Protein AF-A0A538HLB2-F1 (afdb_monomer_lite)

Foldseek 3Di:
DDDDDDDDDDDDDDDPDDPPPDPDDDPPPVPPDPPPDDDDAFDDDDDDDDDDDDDDDDDDDDDDDDDPDPVVLQDKLPDDDAAQQVVLLVVLVVVDVQKDFADQDDPVLQVVLCVVLVADDQPSLVVVSRVGQWMARFPQGIFGSSLPVDDDPCCQVQVSWRFGGDNVQNKTWTFRDDNPDNFTWIWIQDVVQGWIFGQGSHPNLVSNLRSQRVDPVGDGSVCVLVPCLVVVCLRCVPQWDFLVCQCVPNDPVSNVVSVVDDRQKTKGAPQTDGGSHTHRQQSQHPQWDKHDPHSHRIIITGHHDDPPDDDPDDDD

Radius of gyration: 25.97 Å; chains: 1; bounding box: 66×113×79 Å

Structure (mmCIF, N/CA/C/O backbone):
data_AF-A0A538HLB2-F1
#
_entry.id   AF-A0A538HLB2-F1
#
loop_
_atom_site.group_PDB
_atom_site.id
_atom_site.type_symbol
_atom_site.label_atom_id
_atom_site.label_alt_id
_atom_site.label_comp_id
_atom_site.label_asym_id
_atom_site.label_entity_id
_atom_site.label_seq_id
_atom_site.pdbx_PDB_ins_code
_atom_site.Cartn_x
_atom_site.Cartn_y
_atom_site.Cartn_z
_atom_site.occupancy
_atom_site.B_iso_or_equiv
_atom_site.auth_seq_id
_atom_site.auth_comp_id
_atom_site.auth_asym_id
_atom_site.auth_atom_id
_atom_site.pdbx_PDB_model_num
ATOM 1 N N . MET A 1 1 ? 40.291 -78.417 2.348 1.00 37.62 1 MET A N 1
ATOM 2 C CA . MET A 1 1 ? 41.294 -77.323 2.344 1.00 37.62 1 MET A CA 1
ATOM 3 C C . MET A 1 1 ? 40.522 -76.007 2.320 1.00 37.62 1 MET A C 1
ATOM 5 O O . MET A 1 1 ? 39.785 -75.804 1.374 1.00 37.62 1 MET A O 1
ATOM 9 N N . ARG A 1 2 ? 40.399 -75.293 3.455 1.00 35.62 2 ARG A N 1
ATOM 10 C CA . ARG A 1 2 ? 41.165 -74.061 3.791 1.00 35.62 2 ARG A CA 1
ATOM 11 C C . ARG A 1 2 ? 41.043 -73.009 2.665 1.00 35.62 2 ARG A C 1
ATOM 13 O O . ARG A 1 2 ? 41.532 -73.277 1.582 1.00 35.62 2 ARG A O 1
ATOM 20 N N . ARG A 1 3 ? 40.458 -71.819 2.839 1.00 37.72 3 ARG A N 1
ATOM 21 C CA . ARG A 1 3 ? 40.522 -70.863 3.963 1.00 37.72 3 ARG A CA 1
ATOM 22 C C . ARG A 1 3 ? 39.360 -69.860 3.918 1.00 37.72 3 ARG A C 1
ATOM 24 O O . ARG A 1 3 ? 38.948 -69.443 2.841 1.00 37.72 3 ARG A O 1
ATOM 31 N N . ASP A 1 4 ? 38.989 -69.406 5.110 1.00 38.28 4 ASP A N 1
ATOM 32 C CA . ASP A 1 4 ? 38.275 -68.168 5.415 1.00 38.28 4 ASP A CA 1
ATOM 33 C C . ASP A 1 4 ? 38.901 -66.919 4.778 1.00 38.28 4 ASP A C 1
ATOM 35 O O . ASP A 1 4 ? 40.127 -66.774 4.776 1.00 38.28 4 ASP A O 1
ATOM 39 N N . ARG A 1 5 ? 38.053 -65.955 4.392 1.00 43.44 5 ARG A N 1
ATOM 40 C CA . ARG A 1 5 ? 38.311 -64.520 4.595 1.00 43.44 5 ARG A CA 1
ATOM 41 C C . ARG A 1 5 ? 37.009 -63.776 4.887 1.00 43.44 5 ARG A C 1
ATOM 43 O O . ARG A 1 5 ? 36.185 -63.557 4.007 1.00 43.44 5 ARG A O 1
ATOM 50 N N . LEU A 1 6 ? 36.895 -63.349 6.142 1.00 38.12 6 LEU A N 1
ATOM 51 C CA . LEU A 1 6 ? 36.116 -62.194 6.563 1.00 38.12 6 LEU A CA 1
ATOM 52 C C . LEU A 1 6 ? 36.688 -60.911 5.933 1.00 38.12 6 LEU A C 1
ATOM 54 O O . LEU A 1 6 ? 37.904 -60.709 5.921 1.00 38.12 6 LEU A O 1
ATOM 58 N N . SER A 1 7 ? 35.816 -59.997 5.511 1.00 38.16 7 SER A N 1
ATOM 59 C CA . SER A 1 7 ? 36.104 -58.558 5.527 1.00 38.16 7 SER A CA 1
ATOM 60 C C . SER A 1 7 ? 34.819 -57.748 5.677 1.00 38.16 7 SER A C 1
ATOM 62 O O . SER A 1 7 ? 34.044 -57.582 4.743 1.00 38.16 7 SER A O 1
ATOM 64 N N . SER A 1 8 ? 34.616 -57.301 6.920 1.00 36.84 8 SER A N 1
ATOM 65 C CA . SER A 1 8 ? 34.304 -55.917 7.302 1.00 36.84 8 SER A CA 1
ATOM 66 C C . SER A 1 8 ? 33.278 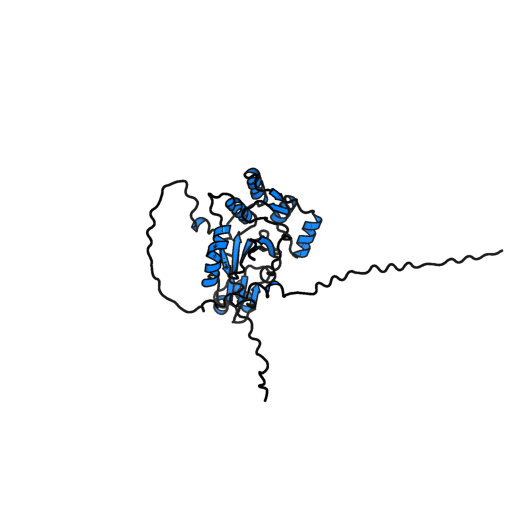-55.153 6.461 1.00 36.84 8 SER A C 1
ATOM 68 O O . SER A 1 8 ? 33.596 -54.506 5.466 1.00 36.84 8 SER A O 1
ATOM 70 N N . ARG A 1 9 ? 32.053 -55.118 7.001 1.00 34.81 9 ARG A N 1
ATOM 71 C CA . ARG A 1 9 ? 31.107 -54.010 6.844 1.00 34.81 9 ARG A CA 1
ATOM 72 C C . ARG A 1 9 ? 31.702 -52.753 7.486 1.00 34.81 9 ARG A C 1
ATOM 74 O O . ARG A 1 9 ? 31.839 -52.706 8.705 1.00 34.81 9 ARG A O 1
ATOM 81 N N . THR A 1 10 ? 31.979 -51.734 6.682 1.00 35.44 10 THR A N 1
ATOM 82 C CA . THR A 1 10 ? 32.187 -50.363 7.163 1.00 35.44 10 THR A CA 1
ATOM 83 C C . THR A 1 10 ? 30.898 -49.593 6.913 1.00 35.44 10 THR A C 1
ATOM 85 O O . THR A 1 10 ? 30.552 -49.296 5.772 1.00 35.44 10 THR A O 1
ATOM 88 N N . ALA A 1 11 ? 30.152 -49.325 7.982 1.00 32.78 11 ALA A N 1
ATOM 89 C CA . ALA A 1 11 ? 29.031 -48.400 7.961 1.00 32.78 11 ALA A CA 1
ATOM 90 C C . ALA A 1 11 ? 29.588 -46.973 7.861 1.00 32.78 11 ALA A C 1
ATOM 92 O O . ALA A 1 11 ? 30.207 -46.478 8.801 1.00 32.78 11 ALA A O 1
ATOM 93 N N . VAL A 1 12 ? 29.384 -46.319 6.719 1.00 34.12 12 VAL A N 1
ATOM 94 C CA . VAL A 1 12 ? 29.585 -44.874 6.596 1.00 34.12 12 VAL A CA 1
ATOM 95 C C . VAL A 1 12 ? 28.303 -44.207 7.081 1.00 34.12 12 VAL A C 1
ATOM 97 O O . VAL A 1 12 ? 27.290 -44.170 6.390 1.00 34.12 12 VAL A O 1
ATOM 100 N N . SER A 1 13 ? 28.359 -43.743 8.326 1.00 32.47 13 SER A N 1
ATOM 101 C CA . SER A 1 13 ? 27.409 -42.809 8.915 1.00 32.47 13 SER A CA 1
ATOM 102 C C . SER A 1 13 ? 27.665 -41.427 8.315 1.00 32.47 13 SER A C 1
ATOM 104 O O . SER A 1 13 ? 28.592 -40.729 8.721 1.00 32.47 13 SER A O 1
ATOM 106 N N . THR A 1 14 ? 26.878 -41.032 7.318 1.00 32.06 14 THR A N 1
ATOM 107 C CA . THR A 1 14 ? 26.766 -39.628 6.908 1.00 32.06 14 THR A CA 1
ATOM 108 C C . THR A 1 14 ? 25.602 -39.000 7.656 1.00 32.06 14 THR A C 1
ATOM 110 O O . THR A 1 14 ? 24.455 -39.036 7.217 1.00 32.06 14 THR A O 1
ATOM 113 N N . ALA A 1 15 ? 25.928 -38.432 8.815 1.00 30.42 15 ALA A N 1
ATOM 114 C CA . ALA A 1 15 ? 25.130 -37.409 9.463 1.00 30.42 15 ALA A CA 1
ATOM 115 C C . ALA A 1 15 ? 25.092 -36.175 8.546 1.00 30.42 15 ALA A C 1
ATOM 117 O O . ALA A 1 15 ? 26.077 -35.449 8.428 1.00 30.42 15 ALA A O 1
ATOM 118 N N . ALA A 1 16 ? 23.968 -35.962 7.863 1.00 29.08 16 ALA A N 1
ATOM 119 C CA . ALA A 1 16 ? 23.683 -34.702 7.194 1.00 29.08 16 ALA A CA 1
ATOM 120 C C . ALA A 1 16 ? 22.991 -33.785 8.206 1.00 29.08 16 ALA A C 1
ATOM 122 O O . ALA A 1 16 ? 21.816 -33.944 8.532 1.00 29.08 16 ALA A O 1
ATOM 123 N N . SER A 1 17 ? 23.787 -32.873 8.750 1.00 28.70 17 SER A N 1
ATOM 124 C CA . SER A 1 17 ? 23.388 -31.802 9.648 1.00 28.70 17 SER A CA 1
ATOM 125 C C . SER A 1 17 ? 22.308 -30.927 9.013 1.00 28.70 17 SER A C 1
ATOM 127 O O . SER A 1 17 ? 22.550 -30.256 8.012 1.00 28.70 17 SER A O 1
ATOM 129 N N . SER A 1 18 ? 21.129 -30.893 9.629 1.00 26.89 18 SER A N 1
ATOM 130 C CA . SER A 1 18 ? 20.115 -29.867 9.397 1.00 26.89 18 SER A CA 1
ATOM 131 C C . SER A 1 18 ? 20.672 -28.491 9.787 1.00 26.89 18 SER A C 1
ATOM 133 O O . SER A 1 18 ? 21.070 -28.320 10.943 1.00 26.89 18 SER A O 1
ATOM 135 N N . PRO A 1 19 ? 20.679 -27.477 8.906 1.00 28.05 19 PRO A N 1
ATOM 136 C CA . PRO A 1 19 ? 20.893 -26.112 9.342 1.00 28.05 19 PRO A CA 1
ATOM 137 C C . PRO A 1 19 ? 19.557 -25.553 9.829 1.00 28.05 19 PRO A C 1
ATOM 139 O O . PRO A 1 19 ? 18.737 -25.048 9.065 1.00 28.05 19 PRO A O 1
ATOM 142 N N . THR A 1 20 ? 19.340 -25.658 11.137 1.00 26.20 20 THR A N 1
ATOM 143 C CA . THR A 1 20 ? 18.306 -24.920 11.858 1.00 26.20 20 THR A CA 1
ATOM 144 C C . THR A 1 20 ? 18.665 -23.432 11.823 1.00 26.20 20 THR A C 1
ATOM 146 O O . THR A 1 20 ? 19.365 -22.935 12.704 1.00 26.20 20 THR A O 1
ATOM 149 N N . TRP A 1 21 ? 18.208 -22.696 10.808 1.00 23.03 21 TRP A N 1
ATOM 150 C CA . TRP A 1 21 ? 18.241 -21.233 10.843 1.00 23.03 21 TRP A CA 1
ATOM 151 C C . TRP A 1 21 ? 17.122 -20.736 11.755 1.00 23.03 21 TRP A C 1
ATOM 153 O O . TRP A 1 21 ? 15.989 -20.486 11.352 1.00 23.03 21 TRP A O 1
ATOM 163 N N . ILE A 1 22 ? 17.459 -20.630 13.037 1.00 26.83 22 ILE A N 1
ATOM 164 C CA . ILE A 1 22 ? 16.679 -19.897 14.025 1.00 26.83 22 ILE A CA 1
ATOM 165 C C . ILE A 1 22 ? 16.832 -18.409 13.691 1.00 26.83 22 ILE A C 1
ATOM 167 O O . ILE A 1 22 ? 17.834 -17.790 14.045 1.00 26.83 22 ILE A O 1
ATOM 171 N N . ALA A 1 23 ? 15.829 -17.821 13.041 1.00 26.59 23 ALA A N 1
ATOM 172 C CA . ALA A 1 23 ? 15.671 -16.372 12.983 1.00 26.59 23 ALA A CA 1
ATOM 173 C C . ALA A 1 23 ? 15.302 -15.863 14.387 1.00 26.59 23 ALA A C 1
ATOM 175 O O . ALA A 1 23 ? 14.137 -15.749 14.767 1.00 26.59 23 ALA A O 1
ATOM 176 N N . ARG A 1 24 ? 16.326 -15.617 15.209 1.00 24.73 24 ARG A N 1
ATOM 177 C CA . ARG A 1 24 ? 16.222 -14.864 16.460 1.00 24.73 24 ARG A CA 1
ATOM 178 C C . ARG A 1 24 ? 16.812 -13.475 16.237 1.00 24.73 24 ARG A C 1
ATOM 180 O O . ARG A 1 24 ? 17.950 -13.360 15.804 1.00 24.73 24 ARG A O 1
ATOM 187 N N . THR A 1 25 ? 16.061 -12.469 16.699 1.00 28.69 25 THR A N 1
ATOM 188 C CA . THR A 1 25 ? 16.410 -11.040 16.874 1.00 28.69 25 THR A CA 1
ATOM 189 C C . THR A 1 25 ? 16.386 -10.200 15.582 1.00 28.69 25 THR A C 1
ATOM 191 O O . THR A 1 25 ? 16.933 -10.611 14.579 1.00 28.69 25 THR A O 1
ATOM 194 N N . SER A 1 26 ? 15.761 -9.016 15.506 1.00 29.92 26 SER A N 1
ATOM 195 C CA . SER A 1 26 ? 15.488 -8.031 16.562 1.00 29.92 26 SER A CA 1
ATOM 196 C C . SER A 1 26 ? 14.396 -7.009 16.175 1.00 29.92 26 SER A C 1
ATOM 198 O O . SER A 1 26 ? 14.577 -6.196 15.282 1.00 29.92 26 SER A O 1
ATOM 200 N N . ALA A 1 27 ? 13.311 -6.949 16.954 1.00 33.09 27 ALA A N 1
ATOM 201 C CA . ALA A 1 27 ? 12.244 -5.935 16.891 1.00 33.09 27 ALA A CA 1
ATOM 202 C C . ALA A 1 27 ? 12.673 -4.525 17.394 1.00 33.09 27 ALA A C 1
ATOM 204 O O . ALA A 1 27 ? 11.940 -3.860 18.134 1.00 33.09 27 ALA A O 1
ATOM 205 N N . ARG A 1 28 ? 13.910 -4.089 17.107 1.00 30.92 28 ARG A N 1
ATOM 206 C CA . ARG A 1 28 ? 14.520 -2.877 17.703 1.00 30.92 28 ARG A CA 1
ATOM 207 C C . ARG A 1 28 ? 15.083 -1.858 16.708 1.00 30.92 28 ARG A C 1
ATOM 209 O O . ARG A 1 28 ? 15.443 -0.767 17.158 1.00 30.92 28 ARG A O 1
ATOM 216 N N . ALA A 1 29 ? 15.146 -2.149 15.410 1.00 33.12 29 ALA A N 1
ATOM 217 C CA . ALA A 1 29 ? 15.822 -1.270 14.457 1.00 33.12 29 ALA A CA 1
ATOM 218 C C . ALA A 1 29 ? 15.045 0.038 14.199 1.00 33.12 29 ALA A C 1
ATOM 220 O O . ALA A 1 29 ? 15.622 1.119 14.341 1.00 33.12 29 ALA A O 1
ATOM 221 N N . TRP A 1 30 ? 13.724 -0.019 13.995 1.00 40.84 30 TRP A N 1
ATOM 222 C CA . TRP A 1 30 ? 12.910 1.181 13.731 1.00 40.84 30 TRP A CA 1
ATOM 223 C C . TRP A 1 30 ? 12.718 2.116 14.945 1.00 40.84 30 TRP A C 1
ATOM 225 O O . TRP A 1 30 ? 12.492 3.319 14.809 1.00 40.84 30 TRP A O 1
ATOM 235 N N . ARG A 1 31 ? 12.859 1.600 16.176 1.00 39.09 31 ARG A N 1
ATOM 236 C CA . ARG A 1 31 ? 12.524 2.345 17.409 1.00 39.09 31 ARG A CA 1
ATOM 237 C C . ARG A 1 31 ? 13.576 3.363 17.873 1.00 39.09 31 ARG A C 1
ATOM 239 O O . ARG A 1 31 ? 13.293 4.098 18.816 1.00 39.09 31 ARG A O 1
ATOM 246 N N . SER A 1 32 ? 14.783 3.414 17.296 1.00 34.69 32 SER A N 1
ATOM 247 C CA . SER A 1 32 ? 15.925 4.038 17.998 1.00 34.69 32 SER A CA 1
ATOM 248 C C . SER A 1 32 ? 16.585 5.269 17.361 1.00 34.69 32 SER A C 1
ATOM 250 O O . SER A 1 32 ? 17.238 6.006 18.102 1.00 34.69 32 SER A O 1
ATOM 252 N N . ARG A 1 33 ? 16.412 5.568 16.061 1.00 35.94 33 ARG A N 1
ATOM 253 C CA . ARG A 1 33 ? 17.161 6.680 15.421 1.00 35.94 33 ARG A CA 1
ATOM 254 C C . ARG A 1 33 ? 16.342 7.918 15.031 1.00 35.94 33 ARG A C 1
ATOM 256 O O . ARG A 1 33 ? 16.873 9.015 15.161 1.00 35.94 33 ARG A O 1
ATOM 263 N N . ALA A 1 34 ? 15.066 7.789 14.661 1.00 41.50 34 ALA A N 1
ATOM 264 C CA . ALA A 1 34 ? 14.280 8.922 14.141 1.00 41.50 34 ALA A CA 1
ATOM 265 C C . ALA A 1 34 ? 13.512 9.736 15.210 1.00 41.50 34 ALA A C 1
ATOM 267 O O . ALA A 1 34 ? 13.293 10.931 15.056 1.00 41.50 34 ALA A O 1
ATOM 268 N N . TRP A 1 35 ? 13.162 9.138 16.354 1.00 41.53 35 TRP A N 1
ATOM 269 C CA . TRP A 1 35 ? 12.208 9.724 17.317 1.00 41.53 35 TRP A CA 1
ATOM 270 C C . TRP A 1 35 ? 12.766 10.798 18.267 1.00 41.53 35 TRP A C 1
ATOM 272 O O . TRP A 1 35 ? 12.094 11.206 19.217 1.00 41.53 35 TRP A O 1
ATOM 282 N N . ARG A 1 36 ? 14.005 11.263 18.064 1.00 34.94 36 ARG A N 1
ATOM 283 C CA . ARG A 1 36 ? 14.663 12.193 18.999 1.00 34.94 36 ARG A CA 1
ATOM 284 C C . ARG A 1 36 ? 14.426 13.680 18.687 1.00 34.94 36 ARG A C 1
ATOM 286 O O . ARG A 1 36 ? 15.015 14.520 19.365 1.00 34.94 36 ARG A O 1
ATOM 293 N N . ARG A 1 37 ? 13.543 14.034 17.743 1.00 36.31 37 ARG A N 1
ATOM 294 C CA . ARG A 1 37 ? 13.107 15.425 17.527 1.00 36.31 37 ARG A CA 1
ATOM 295 C C . ARG A 1 37 ? 11.578 15.560 17.522 1.00 36.31 37 ARG A C 1
ATOM 297 O O . ARG A 1 37 ? 10.878 14.818 16.860 1.00 36.31 37 ARG A O 1
ATOM 304 N N . GLU A 1 38 ? 11.137 16.524 18.332 1.00 36.91 38 GLU A N 1
ATOM 305 C CA . GLU A 1 38 ? 9.806 17.139 18.456 1.00 36.91 38 GLU A CA 1
ATOM 306 C C . GLU A 1 38 ? 8.628 16.329 19.024 1.00 36.91 38 GLU A C 1
ATOM 308 O O . GLU A 1 38 ? 7.778 15.749 18.357 1.00 36.91 38 GLU A O 1
ATOM 313 N N . ARG A 1 39 ? 8.505 16.451 20.351 1.00 32.66 39 ARG A N 1
ATOM 314 C CA . ARG A 1 39 ? 7.293 16.190 21.128 1.00 32.66 39 ARG A CA 1
ATOM 315 C C . ARG A 1 39 ? 6.236 17.259 20.830 1.00 32.66 39 ARG A C 1
ATOM 317 O O . ARG A 1 39 ? 6.149 18.253 21.550 1.00 32.66 39 ARG A O 1
ATOM 324 N N . ARG A 1 40 ? 5.385 17.050 19.830 1.00 39.19 40 ARG A N 1
ATOM 325 C CA . ARG A 1 40 ? 4.056 17.677 19.816 1.00 39.19 40 ARG A CA 1
ATOM 326 C C . ARG A 1 40 ? 2.993 16.581 19.757 1.00 39.19 40 ARG A C 1
ATOM 328 O O . ARG A 1 40 ? 2.886 15.911 18.735 1.00 39.19 40 ARG A O 1
ATOM 335 N N . PRO A 1 41 ? 2.236 16.342 20.845 1.00 41.25 41 PRO A N 1
ATOM 336 C CA . PRO A 1 41 ? 1.111 15.420 20.783 1.00 41.25 41 PRO A CA 1
ATOM 337 C C . PRO A 1 41 ? 0.079 15.952 19.775 1.00 41.25 41 PRO A C 1
ATOM 339 O O . PRO A 1 41 ? -0.093 17.172 19.673 1.00 41.25 41 PRO A O 1
ATOM 342 N N . PRO A 1 42 ? -0.612 15.079 19.027 1.00 45.28 42 PRO A N 1
ATOM 343 C CA . PRO A 1 42 ? -1.654 15.526 18.118 1.00 45.28 42 PRO A CA 1
ATOM 344 C C . PRO A 1 42 ? -2.803 16.204 18.887 1.00 45.28 42 PRO A C 1
ATOM 346 O O . PRO A 1 42 ? -3.054 15.864 20.051 1.00 45.28 42 PRO A O 1
ATOM 349 N N . PRO A 1 43 ? -3.528 17.148 18.257 1.00 43.88 43 PRO A N 1
ATOM 350 C CA . PRO A 1 43 ? -4.672 17.802 18.882 1.00 43.88 43 PRO A CA 1
ATOM 351 C C . PRO A 1 43 ? -5.742 16.771 19.271 1.00 43.88 43 PRO A C 1
ATOM 353 O O . PRO A 1 43 ? -6.023 15.826 18.527 1.00 43.88 43 PRO A O 1
ATOM 356 N N . ARG A 1 44 ? -6.328 16.937 20.464 1.00 38.84 44 ARG A N 1
ATOM 357 C CA . ARG A 1 44 ? -7.431 16.093 20.949 1.00 38.84 44 ARG A CA 1
ATOM 358 C C . ARG A 1 44 ? -8.672 16.307 20.069 1.00 38.84 44 ARG A C 1
ATOM 360 O O . ARG A 1 44 ? -8.955 17.456 19.735 1.00 38.84 44 ARG A O 1
ATOM 367 N N . PRO A 1 45 ? -9.430 15.253 19.722 1.00 36.22 45 PRO A N 1
ATOM 368 C CA . PRO A 1 45 ? -10.708 15.424 19.049 1.00 36.22 45 PRO A CA 1
ATOM 369 C C . PRO A 1 45 ? -11.714 15.987 20.061 1.00 36.22 45 PRO A C 1
ATOM 371 O O . PRO A 1 45 ? -12.006 15.358 21.076 1.00 36.22 45 PRO A O 1
ATOM 374 N N . GLY A 1 46 ? -12.195 17.206 19.826 1.00 31.20 46 GLY A N 1
ATOM 375 C CA . GLY A 1 46 ? -13.157 17.865 20.701 1.00 31.20 46 GLY A CA 1
ATOM 376 C C . GLY A 1 46 ? -13.807 19.077 20.043 1.00 31.20 46 GLY A C 1
ATOM 377 O O . GLY A 1 46 ? -13.176 20.119 19.954 1.00 31.20 46 GLY A O 1
ATOM 378 N N . ARG A 1 47 ? -15.070 18.877 19.635 1.00 30.17 47 ARG A N 1
ATOM 379 C CA . ARG A 1 47 ? -16.202 19.815 19.457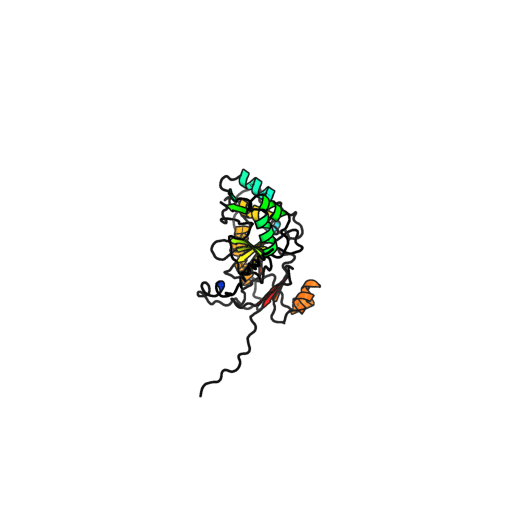 1.00 30.17 47 ARG A CA 1
ATOM 380 C C . ARG A 1 47 ? -15.980 21.123 18.668 1.00 30.17 47 ARG A C 1
ATOM 382 O O . ARG A 1 47 ? -15.211 21.984 19.064 1.00 30.17 47 ARG A O 1
ATOM 389 N N . SER A 1 48 ? -16.773 21.248 17.596 1.00 41.00 48 SER A N 1
ATOM 390 C CA . SER A 1 48 ? -17.125 22.426 16.782 1.00 41.00 48 SER A CA 1
ATOM 391 C C . SER A 1 48 ? -16.456 23.763 17.113 1.00 41.00 48 SER A C 1
ATOM 393 O O . SER A 1 48 ? -16.697 24.344 18.168 1.00 41.00 48 SER A O 1
ATOM 395 N N . ALA A 1 49 ? -15.776 24.336 16.118 1.00 28.48 49 ALA A N 1
ATOM 396 C CA . ALA A 1 49 ? -15.519 25.769 16.040 1.00 28.48 49 ALA A CA 1
ATOM 397 C C . ALA A 1 49 ? -15.698 26.259 14.595 1.00 28.48 49 ALA A C 1
ATOM 399 O O . ALA A 1 49 ? -15.410 25.546 13.636 1.00 28.48 49 ALA A O 1
ATOM 400 N N . ALA A 1 50 ? -16.259 27.459 14.492 1.00 26.81 50 ALA A N 1
ATOM 401 C CA . ALA A 1 50 ? -16.917 28.042 13.337 1.00 26.81 50 ALA A CA 1
ATOM 402 C C . ALA A 1 50 ? -16.011 28.313 12.123 1.00 26.81 50 ALA A C 1
ATOM 404 O O . ALA A 1 50 ? -14.818 28.586 12.241 1.00 26.81 50 ALA A O 1
ATOM 405 N N . PHE A 1 51 ? -16.652 28.293 10.952 1.00 26.47 51 PHE A N 1
ATOM 406 C CA . PHE A 1 51 ? -16.124 28.741 9.668 1.00 26.47 51 PHE A CA 1
ATOM 407 C C . PHE A 1 51 ? -15.647 30.200 9.729 1.00 26.47 51 PHE A C 1
ATOM 409 O O . PHE A 1 51 ? -16.413 31.094 10.082 1.00 26.47 51 PHE A O 1
ATOM 416 N N . VAL A 1 52 ? -14.417 30.446 9.274 1.00 24.45 52 VAL A N 1
ATOM 417 C CA . VAL A 1 52 ? -13.975 31.763 8.799 1.00 24.45 52 VAL A CA 1
ATOM 418 C C . VAL A 1 52 ? -13.688 31.619 7.310 1.00 24.45 52 VAL A C 1
ATOM 420 O O . VAL A 1 52 ? -12.748 30.936 6.907 1.00 24.45 52 VAL A O 1
ATOM 423 N N . ALA A 1 53 ? -14.545 32.222 6.489 1.00 25.77 53 ALA A N 1
ATOM 424 C CA . ALA A 1 53 ? -14.367 32.298 5.049 1.00 25.77 53 ALA A CA 1
ATOM 425 C C . ALA A 1 53 ? -13.325 33.375 4.721 1.00 25.77 53 ALA A C 1
ATOM 427 O O . ALA A 1 53 ? -13.522 34.548 5.030 1.00 25.77 53 ALA A O 1
ATOM 428 N N . ILE A 1 54 ? -12.234 32.985 4.063 1.00 24.75 54 ILE A N 1
ATOM 429 C CA . ILE A 1 54 ? -11.308 33.920 3.418 1.00 24.75 54 ILE A CA 1
ATOM 430 C C . ILE A 1 54 ? -11.453 33.715 1.912 1.00 24.75 54 ILE A C 1
ATOM 432 O O . ILE A 1 54 ? -11.079 32.679 1.369 1.00 24.75 54 ILE A O 1
ATOM 436 N N . SER A 1 55 ? -12.047 34.708 1.248 1.00 27.08 55 SER A N 1
ATOM 437 C CA . SER A 1 55 ? -12.103 34.790 -0.211 1.00 27.08 55 SER A CA 1
ATOM 438 C C . SER A 1 55 ? -10.738 35.200 -0.751 1.00 27.08 55 SER A C 1
ATOM 440 O O . SER A 1 55 ? -10.246 36.276 -0.421 1.00 27.08 55 SER A O 1
ATOM 442 N N . ILE A 1 56 ? -10.163 34.387 -1.635 1.00 27.45 56 ILE A N 1
ATOM 443 C CA . ILE A 1 56 ? -9.051 34.801 -2.494 1.00 27.45 56 ILE A CA 1
ATOM 444 C C . ILE A 1 56 ? -9.527 34.672 -3.939 1.00 27.45 56 ILE A C 1
ATOM 446 O O . ILE A 1 56 ? -9.764 33.574 -4.439 1.00 27.45 56 ILE A O 1
ATOM 450 N N . ARG A 1 57 ? -9.702 35.821 -4.603 1.00 30.20 57 ARG A N 1
ATOM 451 C CA . ARG A 1 57 ? -9.876 35.906 -6.057 1.00 30.20 57 ARG A CA 1
ATOM 452 C C . ARG A 1 57 ? -8.559 35.515 -6.723 1.00 30.20 57 ARG A C 1
ATOM 454 O O . ARG A 1 57 ? -7.549 36.171 -6.485 1.00 30.20 57 ARG A O 1
ATOM 461 N N . ALA A 1 58 ? -8.596 34.520 -7.602 1.00 28.61 58 ALA A N 1
ATOM 462 C CA . ALA A 1 58 ? -7.529 34.254 -8.556 1.00 28.61 58 ALA A CA 1
ATOM 463 C C . ALA A 1 58 ? -8.065 34.463 -9.978 1.00 28.61 58 ALA A C 1
ATOM 465 O O . ALA A 1 58 ? -9.041 33.836 -10.390 1.00 28.61 58 ALA A O 1
ATOM 466 N N . SER A 1 59 ? -7.438 35.392 -10.696 1.00 27.70 59 SER A N 1
ATOM 467 C CA . SER A 1 59 ? -7.656 35.657 -12.117 1.00 27.70 59 SER A CA 1
ATOM 468 C C . SER A 1 59 ? -7.136 34.496 -12.970 1.00 27.70 59 SER A C 1
ATOM 470 O O . SER A 1 59 ? -6.063 33.957 -12.708 1.00 27.70 59 SER A O 1
ATOM 472 N N . ALA A 1 60 ? -7.896 34.130 -14.000 1.00 29.84 60 ALA A N 1
ATOM 473 C CA . ALA A 1 60 ? -7.593 33.038 -14.922 1.00 29.84 60 ALA A CA 1
ATOM 474 C C . ALA A 1 60 ? -6.581 33.430 -16.017 1.00 29.84 60 ALA A C 1
ATOM 476 O O . ALA A 1 60 ? -6.622 34.566 -16.496 1.00 29.84 60 ALA A O 1
ATOM 477 N N . PRO A 1 61 ? -5.792 32.467 -16.532 1.00 30.52 61 PRO A N 1
ATOM 478 C CA . PRO A 1 61 ? -5.325 32.479 -17.907 1.00 30.52 61 PRO A CA 1
ATOM 479 C C . PRO A 1 61 ? -5.963 31.356 -18.750 1.00 30.52 61 PRO A C 1
ATOM 481 O O . PRO A 1 61 ? -6.715 30.510 -18.272 1.00 30.52 61 PRO A O 1
ATOM 484 N N . ALA A 1 62 ? -5.708 31.454 -20.052 1.00 34.09 62 ALA A N 1
ATOM 485 C CA . ALA A 1 62 ? -6.560 31.045 -21.158 1.00 34.09 62 ALA A CA 1
ATOM 486 C C . ALA A 1 62 ? -6.579 29.544 -21.519 1.00 34.09 62 ALA A C 1
ATOM 488 O O . ALA A 1 62 ? -5.729 28.751 -21.128 1.00 34.09 62 ALA A O 1
ATOM 489 N N . ARG A 1 63 ? -7.597 29.208 -22.324 1.00 41.41 63 ARG A N 1
ATOM 490 C CA . ARG A 1 63 ? -8.020 27.881 -22.792 1.00 41.41 63 ARG A CA 1
ATOM 491 C C . ARG A 1 63 ? -6.940 27.141 -23.597 1.00 41.41 63 ARG A C 1
ATOM 493 O O . ARG A 1 63 ? -6.596 27.552 -24.699 1.00 41.41 63 ARG A O 1
ATOM 500 N N . GLY A 1 64 ? -6.546 25.977 -23.093 1.00 32.84 64 GLY A N 1
ATOM 501 C CA . GLY A 1 64 ? -5.960 24.856 -23.829 1.00 32.84 64 GLY A CA 1
ATOM 502 C C . GLY A 1 64 ? -6.492 23.570 -23.190 1.00 32.84 64 GLY A C 1
ATOM 503 O O . GLY A 1 64 ? -6.606 23.537 -21.970 1.00 32.84 64 GLY A O 1
ATOM 504 N N . ALA A 1 65 ? -6.926 22.605 -24.012 1.00 37.69 65 ALA A N 1
ATOM 505 C CA . ALA A 1 65 ? -7.613 21.346 -23.672 1.00 37.69 65 ALA A CA 1
ATOM 506 C C . ALA A 1 65 ? -7.727 21.024 -22.165 1.00 37.69 65 ALA A C 1
ATOM 508 O O . ALA A 1 65 ? -6.737 20.689 -21.514 1.00 37.69 65 ALA A O 1
ATOM 509 N N . ALA A 1 66 ? -8.946 21.121 -21.622 1.00 34.16 66 ALA A N 1
ATOM 510 C CA . ALA A 1 66 ? -9.213 20.870 -20.212 1.00 34.16 66 ALA A CA 1
ATOM 511 C C . ALA A 1 66 ? -8.766 19.451 -19.834 1.00 34.16 66 ALA A C 1
ATOM 513 O O . ALA A 1 66 ? -9.371 18.459 -20.237 1.00 34.16 66 ALA A O 1
ATOM 514 N N . SER A 1 67 ? -7.684 19.366 -19.059 1.00 42.00 67 SER A N 1
ATOM 515 C CA . SER A 1 67 ? -7.390 18.167 -18.282 1.00 42.00 67 SER A CA 1
ATOM 516 C C . SER A 1 67 ? -8.605 17.867 -17.398 1.00 42.00 67 SER A C 1
ATOM 518 O O . SER A 1 67 ? -9.190 18.822 -16.877 1.00 42.00 67 SER A O 1
ATOM 520 N N . PRO A 1 68 ? -8.993 16.590 -17.217 1.00 41.19 68 PRO A N 1
ATOM 521 C CA . PRO A 1 68 ? -10.134 16.245 -16.376 1.00 41.19 68 PRO A CA 1
ATOM 522 C C . PRO A 1 68 ? -9.970 16.890 -15.003 1.00 41.19 68 PRO A C 1
ATOM 524 O O . PRO A 1 68 ? -8.856 16.917 -14.453 1.00 41.19 68 PRO A O 1
ATOM 527 N N . SER A 1 69 ? -11.071 17.443 -14.500 1.00 43.34 69 SER A N 1
ATOM 528 C CA . SER A 1 69 ? -11.104 18.166 -13.234 1.00 43.34 69 SER A CA 1
ATOM 529 C C . SER A 1 69 ? -10.630 17.260 -12.093 1.00 43.34 69 SER A C 1
ATOM 531 O O . SER A 1 69 ? -10.739 16.033 -12.155 1.00 43.34 69 SER A O 1
ATOM 533 N N . LEU A 1 70 ? -10.074 17.854 -11.036 1.00 44.53 70 LEU A N 1
ATOM 534 C CA . LEU A 1 70 ? -9.578 17.106 -9.874 1.00 44.53 70 LEU A CA 1
ATOM 535 C C . LEU A 1 70 ? -10.661 16.208 -9.249 1.00 44.53 70 LEU A C 1
ATOM 537 O O . LEU A 1 70 ? -10.330 15.139 -8.746 1.00 44.53 70 LEU A O 1
ATOM 541 N N . ASP A 1 71 ? -11.936 16.593 -9.353 1.00 40.78 71 ASP A N 1
ATOM 542 C CA . ASP A 1 7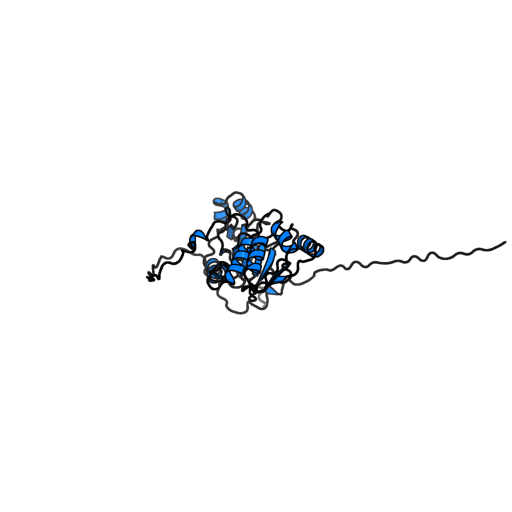1 ? -13.078 15.805 -8.877 1.00 40.78 71 ASP A CA 1
ATOM 543 C C . ASP A 1 71 ? -13.385 14.585 -9.764 1.00 40.78 71 ASP A C 1
ATOM 545 O O . ASP A 1 71 ? -13.741 13.532 -9.245 1.00 40.78 71 ASP A O 1
ATOM 549 N N . GLU A 1 72 ? -13.145 14.645 -11.076 1.00 42.88 72 GLU A N 1
ATOM 550 C CA . GLU A 1 72 ? -13.273 13.476 -11.967 1.00 42.88 72 GLU A CA 1
ATOM 551 C C . GLU A 1 72 ? -12.151 12.447 -11.747 1.00 42.88 72 GLU A C 1
ATOM 553 O O . GLU A 1 72 ? -12.315 11.260 -12.036 1.00 42.88 72 GLU A O 1
ATOM 558 N N . ARG A 1 73 ? -11.009 12.871 -11.185 1.00 52.62 73 ARG A N 1
ATOM 559 C CA . ARG A 1 73 ? -9.916 11.968 -10.780 1.00 52.62 73 ARG A CA 1
ATOM 560 C C . ARG A 1 73 ? -10.172 11.267 -9.440 1.00 52.62 73 ARG A C 1
ATOM 562 O O . ARG A 1 73 ? -9.468 10.306 -9.139 1.00 52.62 73 ARG A O 1
ATOM 569 N N . ARG A 1 74 ? -11.175 11.696 -8.660 1.00 50.31 74 ARG A N 1
ATOM 570 C CA . ARG A 1 74 ? -11.564 11.103 -7.361 1.00 50.31 74 ARG A CA 1
ATOM 571 C C . ARG A 1 74 ? -12.369 9.804 -7.472 1.00 50.31 74 ARG A C 1
ATOM 573 O O . ARG A 1 74 ? -12.937 9.366 -6.478 1.00 50.31 74 ARG A O 1
ATOM 580 N N . ALA A 1 75 ? -12.438 9.196 -8.659 1.00 47.62 75 ALA A N 1
ATOM 581 C CA . ALA A 1 75 ? -13.260 8.020 -8.925 1.00 47.62 75 ALA A CA 1
ATOM 582 C C . ALA A 1 75 ? -13.143 6.962 -7.814 1.00 47.62 75 ALA A C 1
ATOM 584 O O . ALA A 1 75 ? -12.049 6.514 -7.464 1.00 47.62 75 ALA A O 1
ATOM 585 N N . THR A 1 76 ? -14.296 6.573 -7.272 1.00 51.41 76 THR A N 1
ATOM 586 C CA . THR A 1 76 ? -14.422 5.539 -6.249 1.00 51.41 76 THR A CA 1
ATOM 587 C C . THR A 1 76 ? -13.818 4.224 -6.749 1.00 51.41 76 THR A C 1
ATOM 589 O O . THR A 1 76 ? -14.101 3.784 -7.866 1.00 51.41 76 THR A O 1
ATOM 592 N N . TYR A 1 77 ? -13.015 3.595 -5.885 1.00 53.09 77 TYR A N 1
ATOM 593 C CA . TYR A 1 77 ? -12.295 2.325 -6.064 1.00 53.09 77 TYR A CA 1
ATOM 594 C C . TYR A 1 77 ? -13.086 1.210 -6.783 1.00 53.09 77 TYR A C 1
ATOM 596 O O . TYR A 1 77 ? -12.500 0.403 -7.495 1.00 53.09 77 TYR A O 1
ATOM 604 N N . CYS A 1 78 ? -14.414 1.171 -6.656 1.00 47.38 78 CYS A N 1
ATOM 605 C CA . CYS A 1 78 ? -15.217 0.019 -7.069 1.00 47.38 78 CYS A CA 1
ATOM 606 C C . CYS A 1 78 ? -15.575 -0.077 -8.568 1.00 47.38 78 CYS A C 1
ATOM 608 O O . CYS A 1 78 ? -16.083 -1.121 -8.964 1.00 47.38 78 CYS A O 1
ATOM 610 N N . CYS A 1 79 ? -15.346 0.951 -9.402 1.00 49.28 79 CYS A N 1
ATOM 611 C CA . CYS A 1 79 ? -15.907 0.977 -10.771 1.00 49.28 79 CYS A CA 1
ATOM 612 C C . CYS A 1 79 ? -14.895 1.174 -11.915 1.00 49.28 79 CYS A C 1
ATOM 614 O O . CYS A 1 79 ? -15.310 1.389 -13.056 1.00 49.28 79 CYS A O 1
ATOM 616 N N . ARG A 1 80 ? -13.580 1.129 -11.663 1.00 62.75 80 ARG A N 1
ATOM 617 C CA . ARG A 1 80 ? -12.578 1.327 -12.725 1.00 62.75 80 ARG A CA 1
ATOM 618 C C . ARG A 1 80 ? -12.103 -0.012 -13.287 1.00 62.75 80 ARG A C 1
ATOM 620 O O . ARG A 1 80 ? -11.801 -0.927 -12.531 1.00 62.75 80 ARG A O 1
ATOM 627 N N . ALA A 1 81 ? -12.014 -0.111 -14.614 1.00 73.50 81 ALA A N 1
ATOM 628 C CA . ALA A 1 81 ? -11.362 -1.244 -15.261 1.00 73.50 81 ALA A CA 1
ATOM 629 C C . ALA A 1 81 ? -9.908 -1.344 -14.775 1.00 73.50 81 ALA A C 1
ATOM 631 O O . ALA A 1 81 ? -9.185 -0.342 -14.802 1.00 73.50 81 ALA A O 1
ATOM 632 N N . VAL A 1 82 ? -9.514 -2.542 -14.336 1.00 82.31 82 VAL A N 1
ATOM 633 C CA . VAL A 1 82 ? -8.146 -2.852 -13.903 1.00 82.31 82 VAL A CA 1
ATOM 634 C C . VAL A 1 82 ? -7.190 -2.502 -15.033 1.00 82.31 82 VAL A C 1
ATOM 636 O O . VAL A 1 82 ? -7.385 -2.926 -16.174 1.00 82.31 82 VAL A O 1
ATOM 639 N N . MET A 1 83 ? -6.171 -1.705 -14.726 1.00 89.44 83 MET A N 1
ATOM 640 C CA . MET A 1 83 ? -5.177 -1.325 -15.718 1.00 89.44 83 MET A CA 1
ATOM 641 C C . MET A 1 83 ? -4.140 -2.436 -15.871 1.00 89.44 83 MET A C 1
ATOM 643 O O . MET A 1 83 ? -3.607 -2.930 -14.880 1.00 89.44 83 MET A O 1
ATOM 647 N N . ASP A 1 84 ? -3.833 -2.813 -17.111 1.00 93.38 84 ASP A N 1
ATOM 648 C CA . ASP A 1 84 ? -2.772 -3.779 -17.388 1.00 93.38 84 ASP A CA 1
ATOM 649 C C . ASP A 1 84 ? -1.393 -3.133 -17.149 1.00 93.38 84 ASP A C 1
ATOM 651 O O . ASP A 1 84 ? -1.016 -2.219 -17.894 1.00 93.38 84 ASP A O 1
ATOM 655 N N . PRO A 1 85 ? -0.628 -3.571 -16.129 1.00 94.81 85 PRO A N 1
ATOM 656 C CA . PRO A 1 85 ? 0.686 -3.009 -15.855 1.00 94.81 85 PRO A CA 1
ATOM 657 C C . PRO A 1 85 ? 1.680 -3.249 -16.998 1.00 94.81 85 PRO A C 1
ATOM 659 O O . PRO A 1 85 ? 2.542 -2.400 -17.212 1.00 94.81 85 PRO A O 1
ATOM 662 N N . ILE A 1 86 ? 1.559 -4.339 -17.765 1.00 95.31 86 ILE A N 1
ATOM 663 C CA . ILE A 1 86 ? 2.490 -4.644 -18.862 1.00 95.31 86 ILE A CA 1
ATOM 664 C C . ILE A 1 86 ? 2.327 -3.623 -19.986 1.00 95.31 86 ILE A C 1
ATOM 666 O O . ILE A 1 86 ? 3.296 -2.971 -20.374 1.00 95.31 86 ILE A O 1
ATOM 670 N N . ALA A 1 87 ? 1.090 -3.399 -20.437 1.00 94.88 87 ALA A N 1
ATOM 671 C CA . ALA A 1 87 ? 0.798 -2.402 -21.463 1.00 94.88 87 ALA A CA 1
ATOM 672 C C . ALA A 1 87 ? 1.277 -0.988 -21.075 1.00 94.88 87 ALA A C 1
ATOM 674 O O . ALA A 1 87 ? 1.689 -0.209 -21.939 1.00 94.88 87 ALA A O 1
ATOM 675 N N . VAL A 1 88 ? 1.236 -0.643 -19.781 1.00 94.38 88 VAL A N 1
ATOM 676 C CA . VAL A 1 88 ? 1.749 0.640 -19.277 1.00 94.38 88 VAL A CA 1
ATOM 677 C C . VAL A 1 88 ? 3.267 0.728 -19.426 1.00 94.38 88 VAL A C 1
ATOM 679 O O . VAL A 1 88 ? 3.756 1.730 -19.948 1.00 94.38 88 VAL A O 1
ATOM 682 N N . ILE A 1 89 ? 4.016 -0.296 -19.003 1.00 93.81 89 ILE A N 1
ATOM 683 C CA . ILE A 1 89 ? 5.487 -0.252 -19.035 1.00 93.81 89 ILE A CA 1
ATOM 684 C C . ILE A 1 89 ? 6.040 -0.346 -20.456 1.00 93.81 89 ILE A C 1
ATOM 686 O O . ILE A 1 89 ? 7.029 0.312 -20.770 1.00 93.81 89 ILE A O 1
ATOM 690 N N . GLU A 1 90 ? 5.391 -1.106 -21.338 1.00 93.38 90 GLU A N 1
ATOM 691 C CA . GLU A 1 90 ? 5.800 -1.230 -22.739 1.00 93.38 90 GLU A CA 1
ATOM 692 C C . GLU A 1 90 ? 5.622 0.092 -23.477 1.00 93.38 90 GLU A C 1
ATOM 694 O O . GLU A 1 90 ? 6.525 0.544 -24.176 1.00 93.38 90 GLU A O 1
ATOM 699 N N . ARG A 1 91 ? 4.492 0.770 -23.250 1.00 93.00 91 ARG A N 1
ATOM 700 C CA . ARG A 1 91 ? 4.284 2.116 -23.782 1.00 93.00 91 ARG A CA 1
ATOM 701 C C . ARG A 1 91 ? 5.312 3.098 -23.230 1.00 93.00 91 ARG A C 1
ATOM 703 O O . ARG A 1 91 ? 5.928 3.828 -23.996 1.00 93.00 91 ARG A O 1
ATOM 710 N N . ALA A 1 92 ? 5.513 3.101 -21.914 1.00 90.38 92 ALA A N 1
ATOM 711 C CA . ALA A 1 92 ? 6.412 4.044 -21.260 1.00 90.38 92 ALA A CA 1
ATOM 712 C C . ALA A 1 92 ? 7.865 3.903 -21.736 1.00 90.38 92 ALA A C 1
ATOM 714 O O . ALA A 1 92 ? 8.530 4.904 -21.983 1.00 90.38 92 ALA A O 1
ATOM 715 N N . THR A 1 93 ? 8.343 2.669 -21.897 1.00 91.00 93 THR A N 1
ATOM 716 C CA . THR A 1 93 ? 9.706 2.383 -22.376 1.00 91.00 93 THR A CA 1
ATOM 717 C C . THR A 1 93 ? 9.872 2.622 -23.876 1.00 91.00 93 THR A C 1
ATOM 719 O O . THR A 1 93 ? 10.963 2.969 -24.315 1.00 91.00 93 THR A O 1
ATOM 722 N N . ALA A 1 94 ? 8.803 2.510 -24.670 1.00 91.38 94 ALA A N 1
ATOM 723 C CA . ALA A 1 94 ? 8.820 2.930 -26.071 1.00 91.38 94 ALA A CA 1
ATOM 724 C C . ALA A 1 94 ? 8.851 4.464 -26.228 1.00 91.38 94 ALA A C 1
ATOM 726 O O . ALA A 1 94 ? 9.438 4.976 -27.179 1.00 91.38 94 ALA A O 1
ATOM 727 N N . GLU A 1 95 ? 8.219 5.198 -25.308 1.00 89.62 95 GLU A N 1
ATOM 728 C CA . GLU A 1 95 ? 8.113 6.664 -25.341 1.00 89.62 95 GLU A CA 1
ATOM 729 C C . GLU A 1 95 ? 9.284 7.385 -24.647 1.00 89.62 95 GLU A C 1
ATOM 731 O O . GLU A 1 95 ? 9.505 8.571 -24.897 1.00 89.62 95 GLU A O 1
ATOM 736 N N . SER A 1 96 ? 10.040 6.705 -23.778 1.00 87.38 96 SER A N 1
ATOM 737 C CA . SER A 1 96 ? 11.113 7.307 -22.981 1.00 87.38 96 SER A CA 1
ATOM 738 C C . SER A 1 96 ? 12.372 6.445 -22.966 1.00 87.38 96 SER A C 1
ATOM 740 O O . SER A 1 96 ? 12.366 5.332 -22.446 1.00 87.38 96 SER A O 1
ATOM 742 N N . SER A 1 97 ? 13.480 7.006 -23.457 1.00 86.06 97 SER A N 1
ATOM 743 C CA . SER A 1 97 ? 14.810 6.382 -23.414 1.00 86.06 97 SER A CA 1
ATOM 744 C C . SER A 1 97 ? 15.431 6.329 -22.016 1.00 86.06 97 SER A C 1
ATOM 746 O O . SER A 1 97 ? 16.410 5.615 -21.820 1.00 86.06 97 SER A O 1
ATOM 748 N N . ASP A 1 98 ? 14.898 7.097 -21.063 1.00 89.62 98 ASP A N 1
ATOM 749 C CA . ASP A 1 98 ? 15.430 7.171 -19.697 1.00 89.62 98 ASP A CA 1
ATOM 750 C C . ASP A 1 98 ? 14.952 5.990 -18.838 1.00 89.62 98 ASP A C 1
ATOM 752 O O . ASP A 1 98 ? 15.577 5.658 -17.832 1.00 89.62 98 ASP A O 1
ATOM 756 N N . LEU A 1 99 ? 13.847 5.344 -19.228 1.00 93.06 99 LEU A N 1
ATOM 757 C CA . LEU A 1 99 ? 13.277 4.213 -18.506 1.00 93.06 99 LEU A CA 1
ATOM 758 C C . LEU A 1 99 ? 13.928 2.904 -18.946 1.00 93.06 99 LEU A C 1
ATOM 760 O O . LEU A 1 99 ? 13.901 2.541 -20.120 1.00 93.06 99 LEU A O 1
ATOM 764 N N . THR A 1 100 ? 14.447 2.152 -17.978 1.00 94.88 100 THR A N 1
ATOM 765 C CA . THR A 1 100 ? 15.076 0.849 -18.224 1.00 94.88 100 THR A CA 1
ATOM 766 C C . THR A 1 100 ? 14.334 -0.246 -17.473 1.00 94.88 100 THR A C 1
ATOM 768 O O . THR A 1 100 ? 14.097 -0.131 -16.273 1.00 94.88 100 THR A O 1
ATOM 771 N N . LEU A 1 101 ? 13.978 -1.332 -18.165 1.00 96.62 101 LEU A N 1
ATOM 772 C CA . LEU A 1 101 ? 13.437 -2.525 -17.512 1.00 96.62 101 LEU A CA 1
ATOM 773 C C . LEU A 1 101 ? 14.565 -3.300 -16.833 1.00 96.62 101 LEU A C 1
ATOM 775 O O . LEU A 1 101 ? 15.574 -3.621 -17.464 1.00 96.62 101 LEU A O 1
ATOM 779 N N . LEU A 1 102 ? 14.372 -3.640 -15.562 1.00 97.19 102 LEU A N 1
ATOM 780 C CA . LEU A 1 102 ? 15.284 -4.528 -14.852 1.00 97.19 102 LEU A CA 1
ATOM 781 C C . LEU A 1 102 ? 15.079 -5.980 -15.311 1.00 97.19 102 LEU A C 1
ATOM 783 O O . LEU A 1 102 ? 13.962 -6.348 -15.691 1.00 97.19 102 LEU A O 1
ATOM 787 N N . PRO A 1 103 ? 16.123 -6.829 -15.256 1.00 97.44 103 PRO A N 1
ATOM 788 C CA . PRO A 1 103 ? 16.019 -8.226 -15.661 1.00 97.44 103 PRO A CA 1
ATOM 789 C C . PRO A 1 103 ? 14.853 -8.949 -14.981 1.00 97.44 103 PRO A C 1
ATOM 791 O O . PRO A 1 103 ? 14.609 -8.763 -13.789 1.00 97.44 103 PRO A O 1
ATOM 794 N N . SER A 1 104 ? 14.144 -9.787 -15.739 1.00 97.88 104 SER A N 1
ATOM 795 C CA . SER A 1 104 ? 13.142 -10.701 -15.182 1.00 97.88 104 SER A CA 1
ATOM 796 C C . SER A 1 104 ? 13.795 -11.599 -14.125 1.00 97.88 104 SER A C 1
ATOM 798 O O . SER A 1 104 ? 14.833 -12.205 -14.425 1.00 97.88 104 SER A O 1
ATOM 800 N N . PRO A 1 105 ? 13.217 -11.750 -12.920 1.00 97.38 105 PRO A N 1
ATOM 801 C CA . PRO A 1 105 ? 13.591 -12.841 -12.034 1.00 97.38 105 PRO A CA 1
ATOM 802 C C . PRO A 1 105 ? 13.389 -14.195 -12.719 1.00 97.38 105 PRO A C 1
ATOM 804 O O . PRO A 1 105 ? 12.597 -14.346 -13.653 1.00 97.38 105 PRO A O 1
ATOM 807 N N . ARG A 1 106 ? 14.126 -15.189 -12.228 1.00 97.19 106 ARG A N 1
ATOM 808 C CA . ARG A 1 106 ? 13.941 -16.596 -12.586 1.00 97.19 106 ARG A CA 1
ATOM 809 C C . ARG A 1 106 ? 12.642 -17.128 -11.973 1.00 97.19 106 ARG A C 1
ATOM 811 O O . ARG A 1 106 ? 12.224 -16.649 -10.921 1.00 97.19 106 ARG A O 1
ATOM 818 N N . ASP A 1 107 ? 12.056 -18.154 -12.585 1.00 95.88 107 ASP A N 1
ATOM 819 C CA . ASP A 1 107 ? 10.806 -18.759 -12.100 1.00 95.88 107 ASP A CA 1
ATOM 820 C C . ASP A 1 107 ? 10.922 -19.264 -10.648 1.00 95.88 107 ASP A C 1
ATOM 822 O O . ASP A 1 107 ? 10.034 -19.005 -9.839 1.00 95.88 107 ASP A O 1
ATOM 826 N N . ASP A 1 108 ? 12.057 -19.874 -10.283 1.00 96.62 108 ASP A N 1
ATOM 827 C CA . ASP A 1 108 ? 12.343 -20.328 -8.911 1.00 96.62 108 ASP A CA 1
ATOM 828 C C . ASP A 1 108 ? 12.339 -19.177 -7.885 1.00 96.62 108 ASP A C 1
ATOM 830 O O . ASP A 1 108 ? 11.887 -19.338 -6.751 1.00 96.62 108 ASP A O 1
ATOM 834 N N . ALA A 1 109 ? 12.787 -17.986 -8.284 1.00 96.25 109 ALA A N 1
ATOM 835 C CA . ALA A 1 109 ? 12.766 -16.793 -7.446 1.00 96.25 109 ALA A CA 1
ATOM 836 C C . ALA A 1 109 ? 11.351 -16.211 -7.280 1.00 96.25 109 ALA A C 1
ATOM 838 O O . ALA A 1 109 ? 11.053 -15.644 -6.225 1.00 96.25 109 ALA A O 1
ATOM 839 N N . VAL A 1 110 ? 10.489 -16.353 -8.294 1.00 96.62 110 VAL A N 1
ATOM 840 C CA . VAL A 1 110 ? 9.071 -15.953 -8.233 1.00 96.62 110 VAL A CA 1
ATOM 841 C C . VAL A 1 110 ? 8.286 -16.905 -7.328 1.00 96.62 110 VAL A C 1
ATOM 843 O O . VAL A 1 110 ? 7.516 -16.450 -6.486 1.00 96.62 110 VAL A O 1
ATOM 846 N N . GLU A 1 111 ? 8.527 -18.212 -7.434 1.00 96.06 111 GLU A N 1
ATOM 847 C CA . GLU A 1 111 ? 7.934 -19.217 -6.540 1.00 96.06 111 GLU A CA 1
ATOM 848 C C . GLU A 1 111 ? 8.375 -19.016 -5.083 1.00 96.06 111 GLU A C 1
ATOM 850 O O . GLU A 1 111 ? 7.560 -19.090 -4.162 1.00 96.06 111 GLU A O 1
ATOM 855 N N . ALA A 1 112 ? 9.654 -18.695 -4.860 1.00 96.44 112 ALA A N 1
ATOM 856 C CA . ALA A 1 112 ? 10.158 -18.366 -3.529 1.00 96.44 112 ALA A CA 1
ATOM 857 C C . ALA A 1 112 ? 9.487 -17.111 -2.944 1.00 96.44 112 ALA A C 1
ATOM 859 O O . ALA A 1 112 ? 9.201 -17.082 -1.748 1.00 96.44 112 ALA A O 1
ATOM 860 N N . LEU A 1 113 ? 9.211 -16.097 -3.775 1.00 95.56 113 LEU A N 1
ATOM 861 C CA . LEU A 1 113 ? 8.501 -14.884 -3.361 1.00 95.56 113 LEU A CA 1
ATOM 862 C C . LEU A 1 113 ? 7.059 -15.193 -2.921 1.00 95.56 113 LEU A C 1
ATOM 864 O O . LEU A 1 113 ? 6.635 -14.735 -1.865 1.00 95.56 113 LEU A O 1
ATOM 868 N N . GLU A 1 114 ? 6.320 -16.014 -3.672 1.00 94.88 114 GLU A N 1
ATOM 869 C CA . GLU A 1 114 ? 4.980 -16.481 -3.268 1.00 94.88 114 GLU A CA 1
ATOM 870 C C . GLU A 1 114 ? 5.000 -17.226 -1.933 1.00 94.88 114 GLU A C 1
ATOM 872 O O . GLU A 1 114 ? 4.172 -16.974 -1.053 1.00 94.88 114 GLU A O 1
ATOM 877 N N . ALA A 1 115 ? 5.968 -18.129 -1.762 1.00 95.56 115 ALA A N 1
ATOM 878 C CA . ALA A 1 115 ? 6.120 -18.889 -0.529 1.00 95.56 115 ALA A CA 1
ATOM 879 C C . ALA A 1 115 ? 6.433 -17.983 0.676 1.00 95.56 115 ALA A C 1
ATOM 881 O O . ALA A 1 115 ? 5.920 -18.215 1.774 1.00 95.56 115 ALA A O 1
ATOM 882 N N . GLU A 1 116 ? 7.246 -16.943 0.473 1.00 94.44 116 GLU A N 1
ATOM 883 C CA . GLU A 1 116 ? 7.587 -15.945 1.489 1.00 94.44 116 GLU A CA 1
ATOM 884 C C . GLU A 1 116 ? 6.372 -15.095 1.887 1.00 94.44 116 GLU A C 1
ATOM 886 O O . GLU A 1 116 ? 6.087 -14.947 3.078 1.00 94.44 116 GLU A O 1
ATOM 891 N N . LEU A 1 117 ? 5.614 -14.609 0.901 1.00 93.69 117 LEU A N 1
ATOM 892 C CA . LEU A 1 117 ? 4.418 -13.786 1.104 1.00 93.69 117 LEU A CA 1
ATOM 893 C C . LEU A 1 117 ? 3.228 -14.575 1.665 1.00 93.69 117 LEU A C 1
ATOM 895 O O . LEU A 1 117 ? 2.299 -13.978 2.212 1.00 93.69 117 LEU A O 1
ATOM 899 N N . ARG A 1 118 ? 3.250 -15.911 1.541 1.00 94.75 118 ARG A N 1
ATOM 900 C CA . ARG A 1 118 ? 2.192 -16.845 1.976 1.00 94.75 118 ARG A CA 1
ATOM 901 C C . ARG A 1 118 ? 0.825 -16.579 1.340 1.00 94.75 118 ARG A C 1
ATOM 903 O O . ARG A 1 118 ? -0.201 -16.986 1.884 1.00 94.75 118 ARG A O 1
ATOM 910 N N . VAL A 1 119 ? 0.822 -15.920 0.187 1.00 95.12 119 VAL A N 1
ATOM 911 C CA . VAL A 1 119 ? -0.346 -15.660 -0.658 1.00 95.12 119 VAL A CA 1
ATOM 912 C C . VAL A 1 119 ? 0.064 -15.831 -2.122 1.00 95.12 119 VAL A C 1
ATOM 914 O O . VAL A 1 119 ? 1.228 -15.588 -2.453 1.00 95.12 119 VAL A O 1
ATOM 917 N N . PRO A 1 120 ? -0.849 -16.260 -3.008 1.00 93.94 120 PRO A N 1
ATOM 918 C CA . PRO A 1 120 ? -0.565 -16.310 -4.438 1.00 93.94 120 PRO A CA 1
ATOM 919 C C . PRO A 1 120 ? -0.304 -14.902 -4.989 1.00 93.94 120 PRO A C 1
ATOM 921 O O . PRO A 1 120 ? -0.929 -13.932 -4.555 1.00 93.94 120 PRO A O 1
ATOM 924 N N . LEU A 1 121 ? 0.584 -14.780 -5.980 1.00 94.50 121 LEU A N 1
ATOM 925 C CA . LEU A 1 121 ? 0.749 -13.511 -6.685 1.00 94.50 121 LEU A CA 1
ATOM 926 C C . LEU A 1 121 ? -0.432 -13.299 -7.646 1.00 94.50 121 LEU A C 1
ATOM 928 O O . LEU A 1 121 ? -0.767 -14.207 -8.417 1.00 94.50 121 LEU A O 1
ATOM 932 N N . PRO A 1 122 ? -1.019 -12.089 -7.688 1.00 93.25 122 PRO A N 1
ATOM 933 C CA . PRO A 1 122 ? -1.963 -11.711 -8.728 1.00 93.25 122 PRO A CA 1
ATOM 934 C C . PRO A 1 122 ? -1.402 -12.001 -10.125 1.00 93.25 122 PRO A C 1
ATOM 936 O O . PRO A 1 122 ? -0.215 -11.793 -10.397 1.00 93.25 122 PRO A O 1
ATOM 939 N N . SER A 1 123 ? -2.253 -12.474 -11.038 1.00 91.44 123 SER A N 1
ATOM 940 C CA . SER A 1 123 ? -1.824 -12.914 -12.374 1.00 91.44 123 SER A CA 1
ATOM 941 C C . SER A 1 123 ? -1.096 -11.816 -13.156 1.00 91.44 123 SER A C 1
ATOM 943 O O . SER A 1 123 ? -0.103 -12.094 -13.827 1.00 91.44 123 SER A O 1
ATOM 945 N N . ASN A 1 124 ? -1.536 -10.564 -13.022 1.00 91.94 124 ASN A N 1
ATOM 946 C CA . ASN A 1 124 ? -0.890 -9.402 -13.627 1.00 91.94 124 ASN A CA 1
ATOM 947 C C . ASN A 1 124 ? 0.523 -9.154 -13.069 1.00 91.94 124 ASN A C 1
ATOM 949 O O . ASN A 1 124 ? 1.429 -8.874 -13.846 1.00 91.94 124 ASN A O 1
ATOM 953 N N . LEU A 1 125 ? 0.741 -9.314 -11.760 1.00 95.62 125 LEU A N 1
ATOM 954 C CA . LEU A 1 125 ? 2.063 -9.211 -11.142 1.00 95.62 125 LEU A CA 1
ATOM 955 C C . LEU A 1 125 ? 2.961 -10.377 -11.568 1.00 95.62 125 LEU A C 1
ATOM 957 O O . LEU A 1 125 ? 4.116 -10.160 -11.919 1.00 95.62 125 LEU A O 1
ATOM 961 N N . ARG A 1 126 ? 2.433 -11.605 -11.628 1.00 95.31 126 ARG A N 1
ATOM 962 C CA . ARG A 1 126 ? 3.202 -12.766 -12.102 1.00 95.31 126 ARG A CA 1
ATOM 963 C C . ARG A 1 126 ? 3.638 -12.604 -13.561 1.00 95.31 126 ARG A C 1
ATOM 965 O O . ARG A 1 126 ? 4.779 -12.908 -13.897 1.00 95.31 126 ARG A O 1
ATOM 972 N N . LEU A 1 127 ? 2.749 -12.126 -14.433 1.00 94.88 127 LEU A N 1
ATOM 973 C CA . LEU A 1 127 ? 3.083 -11.834 -15.830 1.00 94.88 127 LEU A CA 1
ATOM 974 C C . LEU A 1 127 ? 4.087 -10.679 -15.940 1.00 94.88 127 LEU A C 1
ATOM 976 O O . LEU A 1 127 ? 5.017 -10.762 -16.739 1.00 94.88 127 LEU A O 1
ATOM 980 N N . LEU A 1 128 ? 3.937 -9.640 -15.116 1.00 96.38 128 LEU A N 1
ATOM 981 C CA . LEU A 1 128 ? 4.878 -8.524 -15.057 1.00 96.38 128 LEU A CA 1
ATOM 982 C C . LEU A 1 128 ? 6.279 -8.998 -14.654 1.00 96.38 128 LEU A C 1
ATOM 984 O O . LEU A 1 128 ? 7.246 -8.642 -15.319 1.00 96.38 128 LEU A O 1
ATOM 988 N N . LEU A 1 129 ? 6.381 -9.868 -13.647 1.00 97.56 129 LEU A N 1
ATOM 989 C CA . LEU A 1 129 ? 7.650 -10.439 -13.190 1.00 97.56 129 LEU A CA 1
ATOM 990 C C . LEU A 1 129 ? 8.329 -11.310 -14.247 1.00 97.56 129 LEU A C 1
ATOM 992 O O . LEU A 1 129 ? 9.548 -11.329 -14.292 1.00 97.56 129 LEU A O 1
ATOM 996 N N . LYS A 1 130 ? 7.582 -11.965 -15.145 1.00 96.69 130 LYS A N 1
ATOM 997 C CA . LYS A 1 130 ? 8.170 -12.655 -16.312 1.00 96.69 130 LYS A CA 1
ATOM 998 C C . LYS A 1 130 ? 8.755 -11.694 -17.347 1.00 96.69 130 LYS A C 1
ATOM 1000 O O . LYS A 1 130 ? 9.552 -12.098 -18.192 1.00 96.69 130 LYS A O 1
ATOM 1005 N N . ARG A 1 131 ? 8.304 -10.438 -17.342 1.00 96.38 131 ARG A N 1
ATOM 1006 C CA . ARG A 1 131 ? 8.754 -9.409 -18.279 1.00 96.38 131 ARG A CA 1
ATOM 1007 C C . ARG A 1 131 ? 9.930 -8.617 -17.723 1.00 96.38 131 ARG A C 1
ATOM 1009 O O . ARG A 1 131 ? 10.865 -8.345 -18.477 1.00 96.38 131 ARG A O 1
ATOM 1016 N N . ALA A 1 132 ? 9.859 -8.229 -16.452 1.00 97.69 132 ALA A N 1
ATOM 1017 C CA . ALA A 1 132 ? 10.851 -7.408 -15.773 1.00 97.69 132 ALA A CA 1
ATOM 1018 C C . ALA A 1 132 ? 10.761 -7.581 -14.249 1.00 97.69 132 ALA A C 1
ATOM 1020 O O . ALA A 1 132 ? 9.669 -7.678 -13.693 1.00 97.69 132 ALA A O 1
ATOM 1021 N N . GLY A 1 133 ? 11.901 -7.543 -13.558 1.00 97.44 133 GLY A N 1
ATOM 1022 C CA . GLY A 1 133 ? 11.945 -7.492 -12.091 1.00 97.44 133 GLY A CA 1
ATOM 1023 C C . GLY A 1 133 ? 11.620 -6.112 -11.515 1.00 97.44 133 GLY A C 1
ATOM 1024 O O . GLY A 1 133 ? 11.391 -5.982 -10.321 1.00 97.44 133 GLY A O 1
ATOM 1025 N N . GLY A 1 134 ? 11.581 -5.080 -12.356 1.00 97.38 134 GLY A N 1
ATOM 1026 C CA . GLY A 1 134 ? 11.377 -3.699 -11.946 1.00 97.38 134 GLY A CA 1
ATOM 1027 C C . GLY A 1 134 ? 11.618 -2.719 -13.089 1.00 97.38 134 GLY A C 1
ATOM 1028 O O . GLY A 1 134 ? 11.853 -3.121 -14.232 1.00 97.38 134 GLY A O 1
ATOM 1029 N N . ILE A 1 135 ? 11.578 -1.430 -12.773 1.00 96.38 135 ILE A N 1
ATOM 1030 C CA . ILE A 1 135 ? 11.876 -0.335 -13.701 1.00 96.38 135 ILE A CA 1
ATOM 1031 C C . ILE A 1 135 ? 12.808 0.640 -13.003 1.00 96.38 135 ILE A C 1
ATOM 1033 O O . ILE A 1 135 ? 12.541 1.055 -11.876 1.00 96.38 135 ILE A O 1
ATOM 1037 N N . ASP A 1 136 ? 13.863 1.044 -13.693 1.00 95.00 136 ASP A N 1
ATOM 1038 C CA . ASP A 1 136 ? 14.773 2.086 -13.243 1.00 95.00 136 ASP A CA 1
ATOM 1039 C C . ASP A 1 136 ? 14.674 3.345 -14.116 1.00 95.00 136 ASP A C 1
ATOM 1041 O O . ASP A 1 136 ? 14.068 3.333 -15.192 1.00 95.00 136 ASP A O 1
ATOM 1045 N N . GLY A 1 137 ? 15.242 4.448 -13.626 1.00 91.12 137 GLY A N 1
ATOM 1046 C CA . GLY A 1 137 ? 15.218 5.745 -14.310 1.00 91.12 137 GLY A CA 1
ATOM 1047 C C . GLY A 1 137 ? 13.918 6.534 -14.120 1.00 91.12 137 GLY A C 1
ATOM 1048 O O . GLY A 1 137 ? 13.699 7.554 -14.775 1.00 91.12 137 GLY A O 1
ATOM 1049 N N . THR A 1 138 ? 13.037 6.107 -13.208 1.00 91.81 138 THR A N 1
ATOM 1050 C CA . THR A 1 138 ? 11.836 6.884 -12.874 1.00 91.81 138 THR A CA 1
ATOM 1051 C C . THR A 1 138 ? 12.187 8.068 -11.967 1.00 91.81 138 THR A C 1
ATOM 1053 O O . THR A 1 138 ? 13.183 8.068 -11.245 1.00 91.81 138 THR A O 1
ATOM 1056 N N . ARG A 1 139 ? 11.315 9.082 -11.913 1.00 89.88 139 ARG A N 1
ATOM 1057 C CA . ARG A 1 139 ? 11.461 10.183 -10.941 1.00 89.88 139 ARG A CA 1
ATOM 1058 C C . ARG A 1 139 ? 11.163 9.798 -9.494 1.00 89.88 139 ARG A C 1
ATOM 1060 O O . ARG A 1 139 ? 11.339 10.635 -8.611 1.00 89.88 139 ARG A O 1
ATOM 1067 N N . LEU A 1 140 ? 10.661 8.590 -9.262 1.00 89.81 140 LEU A N 1
ATOM 1068 C CA . LEU A 1 140 ? 10.534 8.011 -7.930 1.00 89.81 140 LEU A CA 1
ATOM 1069 C C . LEU A 1 140 ? 11.788 7.211 -7.537 1.00 89.81 140 LEU A C 1
ATOM 1071 O O . LEU A 1 140 ? 11.861 6.732 -6.418 1.00 89.81 140 LEU A O 1
ATOM 1075 N N . GLY A 1 141 ? 12.767 7.086 -8.439 1.00 91.75 141 GLY A N 1
ATOM 1076 C CA . GLY A 1 141 ? 13.864 6.132 -8.328 1.00 91.75 141 GLY A CA 1
ATOM 1077 C C . GLY A 1 141 ? 13.496 4.793 -8.965 1.00 91.75 141 GLY A C 1
ATOM 1078 O O . GLY A 1 141 ? 12.732 4.739 -9.934 1.00 91.75 141 GLY A O 1
ATOM 1079 N N . THR A 1 142 ? 14.047 3.713 -8.432 1.00 95.00 142 THR A N 1
ATOM 1080 C CA . THR A 1 142 ? 13.771 2.361 -8.913 1.00 95.00 142 THR A CA 1
ATOM 1081 C C . THR A 1 142 ? 12.442 1.858 -8.352 1.00 95.00 142 THR A C 1
ATOM 1083 O O . THR A 1 142 ? 12.161 2.011 -7.165 1.00 95.00 142 THR A O 1
ATOM 1086 N N . ILE A 1 143 ? 11.632 1.231 -9.202 1.00 97.44 143 ILE A N 1
ATOM 1087 C CA . ILE A 1 143 ? 10.464 0.451 -8.792 1.00 97.44 143 ILE A CA 1
ATOM 1088 C C . ILE A 1 143 ? 10.863 -1.023 -8.858 1.00 97.44 143 ILE A C 1
ATOM 1090 O O . ILE A 1 143 ? 11.166 -1.515 -9.943 1.00 97.44 143 ILE A O 1
ATOM 1094 N N . ASP A 1 144 ? 10.873 -1.722 -7.726 1.00 97.75 144 ASP A N 1
ATOM 1095 C CA . ASP A 1 144 ? 11.226 -3.144 -7.631 1.00 97.75 144 ASP A CA 1
ATOM 1096 C C . ASP A 1 144 ? 9.959 -3.988 -7.457 1.00 97.75 144 ASP A C 1
ATOM 1098 O O . ASP A 1 144 ? 9.320 -3.971 -6.407 1.00 97.75 144 ASP A O 1
ATOM 1102 N N . PHE A 1 145 ? 9.591 -4.757 -8.481 1.00 97.94 145 PHE A N 1
ATOM 1103 C CA . PHE A 1 145 ? 8.412 -5.625 -8.435 1.00 97.94 145 PHE A CA 1
ATOM 1104 C C . PHE A 1 145 ? 8.626 -6.878 -7.590 1.00 97.94 145 PHE A C 1
ATOM 1106 O O . PHE A 1 145 ? 7.654 -7.556 -7.266 1.00 97.94 145 PHE A O 1
ATOM 1113 N N . THR A 1 146 ? 9.872 -7.199 -7.238 1.00 96.75 146 THR A N 1
ATOM 1114 C CA . THR A 1 146 ? 10.197 -8.326 -6.356 1.00 96.75 146 THR A CA 1
ATOM 1115 C C . THR A 1 146 ? 10.124 -7.955 -4.878 1.00 96.75 146 THR A C 1
ATOM 1117 O O . THR A 1 146 ? 10.103 -8.849 -4.036 1.00 96.75 146 THR A O 1
ATOM 1120 N N . GLY A 1 147 ? 10.109 -6.652 -4.576 1.00 94.44 147 GLY A N 1
ATOM 1121 C CA . GLY A 1 147 ? 10.138 -6.072 -3.235 1.00 94.44 147 GLY A CA 1
ATOM 1122 C C . GLY A 1 147 ? 11.342 -6.451 -2.374 1.00 94.44 147 GLY A C 1
ATOM 1123 O O . GLY A 1 147 ? 11.303 -6.291 -1.159 1.00 94.44 147 GLY A O 1
ATOM 1124 N N . ARG A 1 148 ? 12.422 -6.948 -2.984 1.00 91.94 148 ARG A N 1
ATOM 1125 C CA . ARG A 1 148 ? 13.659 -7.346 -2.295 1.00 91.94 148 ARG A CA 1
ATOM 1126 C C . ARG A 1 148 ? 14.569 -6.158 -1.999 1.00 91.94 148 ARG A C 1
ATOM 1128 O O . ARG A 1 148 ? 15.442 -6.259 -1.141 1.00 91.94 148 ARG A O 1
ATOM 1135 N N . SER A 1 149 ? 14.393 -5.053 -2.717 1.00 91.12 149 SER A N 1
ATOM 1136 C CA . SER A 1 149 ? 15.181 -3.832 -2.555 1.00 91.12 149 SER A CA 1
ATOM 1137 C C . SER A 1 149 ? 14.806 -3.019 -1.317 1.00 91.12 149 SER A C 1
ATOM 1139 O O . SER A 1 149 ? 15.583 -2.151 -0.920 1.00 91.12 149 SER A O 1
ATOM 1141 N N . PHE A 1 150 ? 13.649 -3.279 -0.703 1.00 89.88 150 PHE A N 1
ATOM 1142 C CA . PHE A 1 150 ? 13.076 -2.418 0.328 1.00 89.88 150 PHE A CA 1
ATOM 1143 C C . PHE A 1 150 ? 12.666 -3.228 1.560 1.00 89.88 150 PHE A C 1
ATOM 1145 O O . PHE A 1 150 ? 11.992 -4.245 1.445 1.00 89.88 150 PHE A O 1
ATOM 1152 N N . ASP A 1 151 ? 13.038 -2.750 2.747 1.00 84.06 151 ASP A N 1
ATOM 1153 C CA . ASP A 1 151 ? 12.633 -3.345 4.024 1.00 84.06 151 ASP A CA 1
ATOM 1154 C C . ASP A 1 151 ? 11.632 -2.422 4.730 1.00 84.06 151 ASP A C 1
ATOM 1156 O O . ASP A 1 151 ? 11.924 -1.248 4.975 1.00 84.06 151 ASP A O 1
ATOM 1160 N N . VAL A 1 152 ? 10.439 -2.942 5.039 1.00 82.12 152 VAL A N 1
ATOM 1161 C CA . VAL A 1 152 ? 9.377 -2.192 5.717 1.00 82.12 152 VAL A CA 1
ATOM 1162 C C . VAL A 1 152 ? 8.771 -3.008 6.862 1.00 82.12 152 VAL A C 1
ATOM 1164 O O . VAL A 1 152 ? 8.135 -4.043 6.673 1.00 82.12 152 VAL A O 1
ATOM 1167 N N . GLU A 1 153 ? 8.904 -2.510 8.093 1.00 84.88 153 GLU A N 1
ATOM 1168 C CA . GLU A 1 153 ? 8.372 -3.169 9.296 1.00 84.88 153 GLU A CA 1
ATOM 1169 C C . GLU A 1 153 ? 6.867 -2.869 9.510 1.00 84.88 153 GLU A C 1
ATOM 1171 O O . GLU A 1 153 ? 6.450 -2.384 10.563 1.00 84.88 153 GLU A O 1
ATOM 1176 N N . LEU A 1 154 ? 6.021 -3.154 8.513 1.00 86.50 154 LEU A N 1
ATOM 1177 C CA . LEU A 1 154 ? 4.571 -2.894 8.561 1.00 86.50 154 LEU A CA 1
ATOM 1178 C C . LEU A 1 154 ? 3.707 -4.158 8.452 1.00 86.50 154 LEU A C 1
ATOM 1180 O O . LEU A 1 154 ? 2.521 -4.057 8.156 1.00 86.50 154 LEU A O 1
ATOM 1184 N N . GLY A 1 155 ? 4.248 -5.339 8.770 1.00 88.56 155 GLY A N 1
ATOM 1185 C CA . GLY A 1 155 ? 3.532 -6.623 8.653 1.00 88.56 155 GLY A CA 1
ATOM 1186 C C . GLY A 1 155 ? 2.224 -6.737 9.456 1.00 88.56 155 GLY A C 1
ATOM 1187 O O . GLY A 1 155 ? 1.362 -7.541 9.130 1.00 88.56 155 GLY A O 1
ATOM 1188 N N . HIS A 1 156 ? 2.029 -5.911 10.488 1.00 87.62 156 HIS A N 1
ATOM 1189 C CA . HIS A 1 156 ? 0.765 -5.841 11.235 1.00 87.62 156 HIS A CA 1
ATOM 1190 C C . HIS A 1 156 ? -0.320 -5.011 10.519 1.00 87.62 156 HIS A C 1
ATOM 1192 O O . HIS A 1 156 ? -1.500 -5.150 10.831 1.00 87.62 156 HIS A O 1
ATOM 1198 N N . ILE A 1 157 ? 0.074 -4.154 9.569 1.00 94.81 157 ILE A N 1
ATOM 1199 C CA . ILE A 1 157 ? -0.820 -3.395 8.683 1.00 94.81 157 ILE A CA 1
ATOM 1200 C C . ILE A 1 157 ? -0.966 -4.112 7.340 1.00 94.81 157 ILE A C 1
ATOM 1202 O O . ILE A 1 157 ? -2.067 -4.180 6.807 1.00 94.81 157 ILE A O 1
ATOM 1206 N N . PHE A 1 158 ? 0.117 -4.676 6.808 1.00 95.75 158 PHE A N 1
ATOM 1207 C CA . PHE A 1 158 ? 0.156 -5.385 5.532 1.00 95.75 158 PHE A CA 1
ATOM 1208 C C . PHE A 1 158 ? 0.720 -6.800 5.741 1.00 95.75 158 PHE A C 1
ATOM 1210 O O . PHE A 1 158 ? 1.927 -6.993 5.588 1.00 95.75 158 PHE A O 1
ATOM 1217 N N . PRO A 1 159 ? -0.118 -7.792 6.106 1.00 94.75 159 PRO A N 1
ATOM 1218 C CA . PRO A 1 159 ? 0.340 -9.151 6.426 1.00 94.75 159 PRO A CA 1
ATOM 1219 C C . PRO A 1 159 ? 1.161 -9.817 5.317 1.00 94.75 159 PRO A C 1
ATOM 1221 O O . PRO A 1 159 ? 2.128 -10.518 5.610 1.00 94.75 159 PRO A O 1
ATOM 1224 N N . SER A 1 160 ? 0.806 -9.530 4.064 1.00 95.81 160 SER A N 1
ATOM 1225 C CA . SER A 1 160 ? 1.528 -9.949 2.858 1.00 95.81 160 SER A CA 1
ATOM 1226 C C . SER A 1 160 ? 1.887 -8.738 1.992 1.00 95.81 160 SER A C 1
ATOM 1228 O O . SER A 1 160 ? 1.792 -8.774 0.768 1.00 95.81 160 SER A O 1
ATOM 1230 N N . GLY A 1 161 ? 2.242 -7.623 2.637 1.00 95.94 161 GLY A N 1
ATOM 1231 C CA . GLY A 1 161 ? 2.640 -6.404 1.943 1.00 95.94 161 GLY A CA 1
ATOM 1232 C C . GLY A 1 161 ? 3.952 -6.580 1.190 1.00 95.94 161 GLY A C 1
ATOM 1233 O O . GLY A 1 161 ? 4.938 -7.030 1.766 1.00 95.94 161 GLY A O 1
ATOM 1234 N N . LEU A 1 162 ? 3.972 -6.163 -0.072 1.00 96.94 162 LEU A N 1
ATOM 1235 C CA . LEU A 1 162 ? 5.165 -6.158 -0.911 1.00 96.94 162 LEU A CA 1
ATOM 1236 C C . LEU A 1 162 ? 5.626 -4.706 -1.138 1.00 96.94 162 LEU A C 1
ATOM 1238 O O . LEU A 1 162 ? 4.963 -3.978 -1.882 1.00 96.94 162 LEU A O 1
ATOM 1242 N N . PRO A 1 163 ? 6.703 -4.228 -0.488 1.00 97.19 163 PRO A N 1
ATOM 1243 C CA . PRO A 1 163 ? 7.208 -2.875 -0.709 1.00 97.19 163 PRO A CA 1
ATOM 1244 C C . PRO A 1 163 ? 7.864 -2.780 -2.089 1.00 97.19 163 PRO A C 1
ATOM 1246 O O . PRO A 1 163 ? 8.842 -3.463 -2.347 1.00 97.19 163 PRO A O 1
ATOM 1249 N N . ILE A 1 164 ? 7.340 -1.937 -2.978 1.00 97.75 164 ILE A N 1
ATOM 1250 C CA . ILE A 1 164 ? 7.781 -1.855 -4.384 1.00 97.75 164 ILE A CA 1
ATOM 1251 C C . ILE A 1 164 ? 8.549 -0.574 -4.724 1.00 97.75 164 ILE A C 1
ATOM 1253 O O . ILE A 1 164 ? 9.124 -0.475 -5.806 1.00 97.75 164 ILE A O 1
ATOM 1257 N N . ALA A 1 165 ? 8.535 0.423 -3.838 1.00 97.25 165 ALA A N 1
ATOM 1258 C CA . ALA A 1 165 ? 9.316 1.652 -3.971 1.00 97.25 165 ALA A CA 1
ATOM 1259 C C . ALA A 1 165 ? 9.497 2.334 -2.607 1.00 97.25 165 ALA A C 1
ATOM 1261 O O . ALA A 1 165 ? 8.687 2.134 -1.695 1.00 97.25 165 ALA A O 1
ATOM 1262 N N . ASP A 1 166 ? 10.498 3.207 -2.498 1.00 95.31 166 ASP A N 1
ATOM 1263 C CA . ASP A 1 166 ? 10.661 4.149 -1.391 1.00 95.31 166 ASP A CA 1
ATOM 1264 C C . ASP A 1 166 ? 11.040 5.549 -1.898 1.00 95.31 166 ASP A C 1
ATOM 1266 O O . ASP A 1 166 ? 11.251 5.760 -3.092 1.00 95.31 166 ASP A O 1
ATOM 1270 N N . ASP A 1 167 ? 11.051 6.537 -1.004 1.00 92.19 167 ASP A N 1
ATOM 1271 C CA . ASP A 1 167 ? 11.530 7.887 -1.316 1.00 92.19 167 ASP A CA 1
ATOM 1272 C C . ASP A 1 167 ? 12.860 8.250 -0.635 1.00 92.19 167 ASP A C 1
ATOM 1274 O O . ASP A 1 167 ? 13.189 9.435 -0.509 1.00 92.19 167 ASP A O 1
ATOM 1278 N N . GLY A 1 168 ? 13.594 7.251 -0.134 1.00 90.75 168 GLY A N 1
ATOM 1279 C CA . GLY A 1 168 ? 14.818 7.419 0.654 1.00 90.75 168 GLY A CA 1
ATOM 1280 C C . GLY A 1 168 ? 14.639 8.140 1.998 1.00 90.75 168 GLY A C 1
ATOM 1281 O O . GLY A 1 168 ? 15.613 8.343 2.722 1.00 90.75 168 GLY A O 1
ATOM 1282 N N . SER A 1 169 ? 13.413 8.529 2.355 1.00 90.25 169 SER A N 1
ATOM 1283 C CA . SER A 1 169 ? 13.083 9.271 3.576 1.00 90.25 169 SER A CA 1
ATOM 1284 C C . SER A 1 169 ? 12.213 8.441 4.515 1.00 90.25 169 SER A C 1
ATOM 1286 O O . SER A 1 169 ? 11.490 9.001 5.325 1.00 90.25 169 SER A O 1
ATOM 1288 N N . GLY A 1 170 ? 12.265 7.110 4.414 1.00 90.06 170 GLY A N 1
ATOM 1289 C CA . GLY A 1 170 ? 11.485 6.194 5.251 1.00 90.06 170 GLY A CA 1
ATOM 1290 C C . GLY A 1 170 ? 10.007 6.088 4.870 1.00 90.06 170 GLY A C 1
ATOM 1291 O O . GLY A 1 170 ? 9.228 5.546 5.654 1.00 90.06 170 GLY A O 1
ATOM 1292 N N . ASN A 1 171 ? 9.607 6.611 3.706 1.00 95.25 171 ASN A N 1
ATOM 1293 C CA . ASN A 1 171 ? 8.263 6.421 3.172 1.00 95.25 171 ASN A CA 1
ATOM 1294 C C . ASN A 1 171 ? 8.292 5.396 2.038 1.00 95.25 171 ASN A C 1
ATOM 1296 O O . ASN A 1 171 ? 9.206 5.403 1.214 1.00 95.25 171 ASN A O 1
ATOM 1300 N N . HIS A 1 172 ? 7.276 4.539 1.984 1.00 96.94 172 HIS A N 1
ATOM 1301 C CA . HIS A 1 172 ? 7.244 3.386 1.086 1.00 96.94 172 HIS A CA 1
ATOM 1302 C C . HIS A 1 172 ? 5.935 3.307 0.306 1.00 96.94 172 HIS A C 1
ATOM 1304 O O . HIS A 1 172 ? 4.874 3.678 0.812 1.00 96.94 172 HIS A O 1
ATOM 1310 N N . TRP A 1 173 ? 6.001 2.752 -0.902 1.00 98.06 173 TRP A N 1
ATOM 1311 C CA . TRP A 1 173 ? 4.833 2.262 -1.625 1.00 98.06 173 TRP A CA 1
ATOM 1312 C C . TRP A 1 173 ? 4.755 0.751 -1.465 1.00 98.06 173 TRP A C 1
ATOM 1314 O O . TRP A 1 173 ? 5.682 0.038 -1.838 1.00 98.06 173 TRP A O 1
ATOM 1324 N N . VAL A 1 174 ? 3.656 0.273 -0.893 1.00 98.06 174 VAL A N 1
ATOM 1325 C CA . VAL A 1 174 ? 3.447 -1.133 -0.540 1.00 98.06 174 VAL A CA 1
ATOM 1326 C C . VAL A 1 174 ? 2.245 -1.660 -1.305 1.00 98.06 174 VAL A C 1
ATOM 1328 O O . VAL A 1 174 ? 1.153 -1.100 -1.214 1.00 98.06 174 VAL A O 1
ATOM 1331 N N . LEU A 1 175 ? 2.444 -2.729 -2.067 1.00 97.12 175 LEU A N 1
ATOM 1332 C CA . LEU A 1 175 ? 1.377 -3.482 -2.705 1.00 97.12 175 LEU A CA 1
ATOM 1333 C C . LEU A 1 175 ? 0.751 -4.423 -1.666 1.00 97.12 175 LEU A C 1
ATOM 1335 O O . LEU A 1 175 ? 1.440 -5.265 -1.094 1.00 97.12 175 LEU A O 1
ATOM 1339 N N . ASP A 1 176 ? -0.540 -4.260 -1.394 1.00 96.31 176 ASP A N 1
ATOM 1340 C CA . ASP A 1 176 ? -1.255 -5.039 -0.380 1.00 96.31 176 ASP A CA 1
ATOM 1341 C C . ASP A 1 176 ? -1.842 -6.311 -0.999 1.00 96.31 176 ASP A C 1
ATOM 1343 O O . ASP A 1 176 ? -2.913 -6.293 -1.609 1.00 96.31 176 ASP A O 1
ATOM 1347 N N . LEU A 1 177 ? -1.097 -7.411 -0.893 1.00 95.81 177 LEU A N 1
ATOM 1348 C CA . LEU A 1 177 ? -1.490 -8.702 -1.447 1.00 95.81 177 LEU A CA 1
ATOM 1349 C C . LEU A 1 177 ? -2.399 -9.444 -0.468 1.00 95.81 177 LEU A C 1
ATOM 1351 O O . LEU A 1 177 ? -2.157 -9.467 0.740 1.00 95.81 177 LEU A O 1
ATOM 1355 N N . THR A 1 178 ? -3.435 -10.090 -0.996 1.00 93.25 178 THR A N 1
ATOM 1356 C CA . THR A 1 178 ? -4.352 -10.915 -0.204 1.00 93.25 178 THR A CA 1
ATOM 1357 C C . THR A 1 178 ? -4.612 -12.249 -0.908 1.00 93.25 178 THR A C 1
ATOM 1359 O O . THR A 1 178 ? -4.445 -12.323 -2.127 1.00 93.25 178 THR A O 1
ATOM 1362 N N . PRO A 1 179 ? -5.027 -13.305 -0.180 1.00 91.38 179 PRO A N 1
ATOM 1363 C CA . PRO A 1 179 ? -5.266 -14.626 -0.762 1.00 91.38 179 PRO A CA 1
ATOM 1364 C C . PRO A 1 179 ? -6.271 -14.635 -1.921 1.00 91.38 179 PRO A C 1
ATOM 1366 O O . PRO A 1 179 ? -6.116 -15.415 -2.857 1.00 91.38 179 PRO A O 1
ATOM 1369 N N . ASP A 1 180 ? -7.276 -13.759 -1.854 1.00 85.25 180 ASP A N 1
ATOM 1370 C CA . ASP A 1 180 ? -8.433 -13.758 -2.757 1.00 85.25 180 ASP A CA 1
ATOM 1371 C C . ASP A 1 180 ? -8.405 -12.597 -3.768 1.00 85.25 180 ASP A C 1
ATOM 1373 O O . ASP A 1 180 ? -9.283 -12.477 -4.627 1.00 85.25 180 ASP A O 1
ATOM 1377 N N . ALA A 1 181 ? -7.417 -11.703 -3.671 1.00 74.56 181 ALA A N 1
ATOM 1378 C CA . ALA A 1 181 ? -7.348 -10.514 -4.507 1.00 74.56 181 ALA A CA 1
ATOM 1379 C C . ALA A 1 181 ? -6.842 -10.833 -5.918 1.00 74.56 181 ALA A C 1
ATOM 1381 O O . ALA A 1 181 ? -5.653 -11.041 -6.150 1.00 74.56 181 ALA A O 1
ATOM 1382 N N . ALA A 1 182 ? -7.733 -10.716 -6.905 1.00 81.25 182 ALA A N 1
ATOM 1383 C CA . ALA A 1 182 ? -7.328 -10.590 -8.308 1.00 81.25 182 ALA A CA 1
ATOM 1384 C C . ALA A 1 182 ? -6.569 -9.275 -8.584 1.00 81.25 182 ALA A C 1
ATOM 1386 O O . ALA A 1 182 ? -5.842 -9.165 -9.571 1.00 81.25 182 ALA A O 1
ATOM 1387 N N . VAL A 1 183 ? -6.760 -8.270 -7.724 1.00 85.44 183 VAL A N 1
ATOM 1388 C CA . VAL A 1 183 ? -6.199 -6.922 -7.839 1.00 85.44 183 VAL A CA 1
ATOM 1389 C C . VAL A 1 183 ? -5.683 -6.490 -6.477 1.00 85.44 183 VAL A C 1
ATOM 1391 O O . VAL A 1 183 ? -6.431 -6.522 -5.504 1.00 85.44 183 VAL A O 1
ATOM 1394 N N . ALA A 1 184 ? -4.431 -6.049 -6.425 1.00 92.19 184 ALA A N 1
ATOM 1395 C CA . ALA A 1 184 ? -3.813 -5.565 -5.201 1.00 92.19 184 ALA A CA 1
ATOM 1396 C C . ALA A 1 184 ? -3.661 -4.034 -5.238 1.00 92.19 184 ALA A C 1
ATOM 1398 O O . ALA A 1 184 ? -3.025 -3.513 -6.166 1.00 92.19 184 ALA A O 1
ATOM 1399 N N . PRO A 1 185 ? -4.228 -3.301 -4.263 1.00 95.19 185 PRO A N 1
ATOM 1400 C CA . PRO A 1 185 ? -4.037 -1.863 -4.163 1.00 95.19 185 PRO A CA 1
ATOM 1401 C C . PRO A 1 185 ? -2.613 -1.527 -3.720 1.00 95.19 185 PRO A C 1
ATOM 1403 O O . PRO A 1 185 ? -1.955 -2.285 -3.006 1.00 95.19 185 PRO A O 1
ATOM 1406 N N . VAL A 1 186 ? -2.150 -0.345 -4.119 1.00 97.25 186 VAL A N 1
ATOM 1407 C CA . VAL A 1 186 ? -0.878 0.221 -3.665 1.00 97.25 186 VAL A CA 1
ATOM 1408 C C . VAL A 1 186 ? -1.168 1.276 -2.611 1.00 97.25 186 VAL A C 1
ATOM 1410 O O . VAL A 1 186 ? -1.891 2.244 -2.867 1.00 97.25 186 VAL A O 1
ATOM 1413 N N . PHE A 1 187 ? -0.569 1.120 -1.438 1.00 97.88 187 PHE A N 1
ATOM 1414 C CA . PHE A 1 187 ? -0.611 2.084 -0.348 1.00 97.88 187 PHE A CA 1
ATOM 1415 C C . PHE A 1 187 ? 0.688 2.879 -0.272 1.00 97.88 187 PHE A C 1
ATOM 1417 O O . PHE A 1 187 ? 1.768 2.335 -0.465 1.00 97.88 187 PHE A O 1
ATOM 1424 N N . TYR A 1 188 ? 0.582 4.163 0.053 1.00 97.75 188 TYR A N 1
ATOM 1425 C CA . TYR A 1 188 ? 1.701 4.981 0.498 1.00 97.75 188 TYR A CA 1
ATOM 1426 C C . TYR A 1 188 ? 1.751 4.958 2.027 1.00 97.75 188 TYR A C 1
ATOM 1428 O O . TYR A 1 188 ? 0.815 5.415 2.690 1.00 97.75 188 TYR A O 1
ATOM 1436 N N . ALA A 1 189 ? 2.827 4.416 2.586 1.00 97.31 189 ALA A N 1
ATOM 1437 C CA . ALA A 1 189 ? 3.096 4.384 4.014 1.00 97.31 189 ALA A CA 1
ATOM 1438 C C . ALA A 1 189 ? 4.142 5.449 4.355 1.00 97.31 189 ALA A C 1
ATOM 1440 O O . ALA A 1 189 ? 5.317 5.302 4.026 1.00 97.31 189 ALA A O 1
ATOM 1441 N N . ALA A 1 190 ? 3.703 6.523 5.009 1.00 96.00 190 ALA A N 1
ATOM 1442 C CA . ALA A 1 190 ? 4.571 7.591 5.481 1.00 96.00 190 ALA A CA 1
ATOM 1443 C C . ALA A 1 190 ? 5.002 7.350 6.930 1.00 96.00 190 ALA A C 1
ATOM 1445 O O . ALA A 1 190 ? 4.212 6.857 7.742 1.00 96.00 190 ALA A O 1
ATOM 1446 N N . HIS A 1 191 ? 6.231 7.746 7.264 1.00 92.12 191 HIS A N 1
ATOM 1447 C CA . HIS A 1 191 ? 6.744 7.693 8.634 1.00 92.12 191 HIS A CA 1
ATOM 1448 C C . HIS A 1 191 ? 6.530 9.001 9.415 1.00 92.12 191 HIS A C 1
ATOM 1450 O O . HIS A 1 191 ? 6.381 8.947 10.637 1.00 92.12 191 HIS A O 1
ATOM 1456 N N . ASP A 1 192 ? 6.491 10.154 8.733 1.00 90.88 192 ASP A N 1
ATOM 1457 C CA . ASP A 1 192 ? 6.288 11.472 9.346 1.00 90.88 192 ASP A CA 1
ATOM 1458 C C . ASP A 1 192 ? 5.402 12.398 8.472 1.00 90.88 192 ASP A C 1
ATOM 1460 O O . ASP A 1 192 ? 5.859 12.904 7.445 1.00 90.88 192 ASP A O 1
ATOM 1464 N N . PRO A 1 193 ? 4.125 12.624 8.846 1.00 94.44 193 PRO A N 1
ATOM 1465 C CA . PRO A 1 193 ? 3.437 11.973 9.958 1.00 94.44 193 PRO A CA 1
ATOM 1466 C C . PRO A 1 193 ? 3.212 10.472 9.681 1.00 94.44 193 PRO A C 1
ATOM 1468 O O . PRO A 1 193 ? 3.048 10.093 8.520 1.00 94.44 193 PRO A O 1
ATOM 1471 N N . PRO A 1 194 ? 3.133 9.613 10.718 1.00 95.62 194 PRO A N 1
ATOM 1472 C CA . PRO A 1 194 ? 2.948 8.175 10.543 1.00 95.62 194 PRO A CA 1
ATOM 1473 C C . PRO A 1 194 ? 1.511 7.856 10.107 1.00 95.62 194 PRO A C 1
ATOM 1475 O O . PRO A 1 194 ? 0.609 7.664 10.935 1.00 95.62 194 PRO A O 1
ATOM 1478 N N . VAL A 1 195 ? 1.304 7.842 8.788 1.00 97.06 195 VAL A N 1
ATOM 1479 C CA . VAL A 1 195 ? 0.027 7.567 8.119 1.00 97.06 195 VAL A CA 1
ATOM 1480 C C . VAL A 1 195 ? 0.184 6.528 7.009 1.00 97.06 195 VAL A C 1
ATOM 1482 O O . VAL A 1 195 ? 1.262 6.343 6.454 1.00 97.06 195 VAL A O 1
ATOM 1485 N N . VAL A 1 196 ? -0.911 5.852 6.682 1.00 97.19 196 VAL A N 1
ATOM 1486 C CA . VAL A 1 196 ? -1.050 4.990 5.505 1.00 97.19 196 VAL A CA 1
ATOM 1487 C C . VAL A 1 196 ? -2.169 5.572 4.665 1.00 97.19 196 VAL A C 1
ATOM 1489 O O . VAL A 1 196 ? -3.219 5.883 5.221 1.00 97.19 196 VAL A O 1
ATOM 1492 N N . LEU A 1 197 ? -1.951 5.727 3.360 1.00 97.06 197 LEU A N 1
ATOM 1493 C CA . LEU A 1 197 ? -2.899 6.298 2.401 1.00 97.06 197 LEU A CA 1
ATOM 1494 C C . LEU A 1 197 ? -3.044 5.375 1.193 1.00 97.06 197 LEU A C 1
ATOM 1496 O O . LEU A 1 197 ? -2.043 4.853 0.708 1.00 97.06 197 LEU A O 1
ATOM 1500 N N . LEU A 1 198 ? -4.249 5.223 0.644 1.00 96.56 198 LEU A N 1
ATOM 1501 C CA . LEU A 1 198 ? -4.407 4.576 -0.659 1.00 96.56 198 LEU A CA 1
ATOM 1502 C C . LEU A 1 198 ? -3.699 5.426 -1.729 1.00 96.56 198 LEU A C 1
ATOM 1504 O O . LEU A 1 198 ? -4.103 6.558 -1.980 1.00 96.56 198 LEU A O 1
ATOM 1508 N N . GLN A 1 199 ? -2.672 4.899 -2.392 1.00 96.38 199 GLN A N 1
ATOM 1509 C CA . GLN A 1 199 ? -2.005 5.587 -3.503 1.00 96.38 199 GLN A CA 1
ATOM 1510 C C . GLN A 1 199 ? -2.663 5.259 -4.841 1.00 96.38 199 GLN A C 1
ATOM 1512 O O . GLN A 1 199 ? -2.782 6.126 -5.711 1.00 96.38 199 GLN A O 1
ATOM 1517 N N . SER A 1 200 ? -3.016 3.996 -5.058 1.00 95.44 200 SER A N 1
ATOM 1518 C CA . SER A 1 200 ? -3.584 3.528 -6.320 1.00 95.44 200 SER A CA 1
ATOM 1519 C C . SER A 1 200 ? -4.424 2.271 -6.112 1.00 95.44 200 SER A C 1
ATOM 1521 O O . SER A 1 200 ? -4.074 1.448 -5.270 1.00 95.44 200 SER A O 1
ATOM 1523 N N . PRO A 1 201 ? -5.517 2.111 -6.876 1.00 92.75 201 PRO A N 1
ATOM 1524 C CA . PRO A 1 201 ? -6.402 0.953 -6.764 1.00 92.75 201 PRO A CA 1
ATOM 1525 C C . PRO A 1 201 ? -5.746 -0.344 -7.254 1.00 92.75 201 PRO A C 1
ATOM 1527 O O . PRO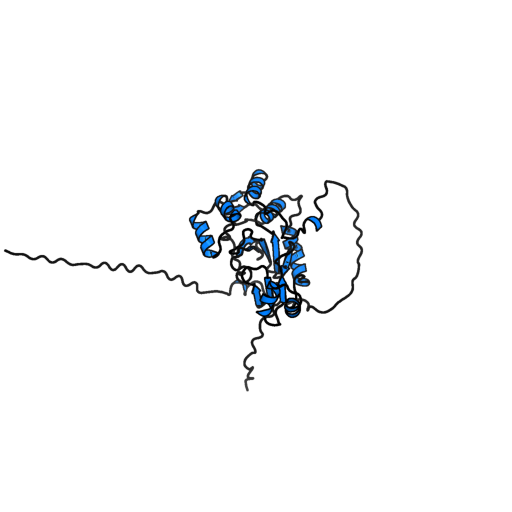 A 1 201 ? -6.136 -1.420 -6.821 1.00 92.75 201 PRO A O 1
ATOM 1530 N N . ASP A 1 202 ? -4.760 -0.236 -8.147 1.00 93.50 202 ASP A N 1
ATOM 1531 C CA . ASP A 1 202 ? -4.045 -1.361 -8.734 1.00 93.50 202 ASP A CA 1
ATOM 1532 C C . ASP A 1 202 ? -2.627 -0.956 -9.180 1.00 93.50 202 ASP A C 1
ATOM 1534 O O . ASP A 1 202 ? -2.291 0.235 -9.264 1.00 93.50 202 ASP A O 1
ATOM 1538 N N . LEU A 1 203 ? -1.793 -1.959 -9.470 1.00 95.50 203 LEU A N 1
ATOM 1539 C CA . LEU A 1 203 ? -0.403 -1.776 -9.893 1.00 95.50 203 LEU A CA 1
ATOM 1540 C C . LEU A 1 203 ? -0.270 -1.059 -11.248 1.00 95.50 203 LEU A C 1
ATOM 1542 O O . LEU A 1 203 ? 0.640 -0.251 -11.420 1.00 95.50 203 LEU A O 1
ATOM 1546 N N . GLY A 1 204 ? -1.167 -1.306 -12.205 1.00 95.50 204 GLY A N 1
ATOM 1547 C CA . GLY A 1 204 ? -1.121 -0.646 -13.512 1.00 95.50 204 GLY A CA 1
ATOM 1548 C C . GLY A 1 204 ? -1.403 0.852 -13.400 1.00 95.50 204 GLY A C 1
ATOM 1549 O O . GLY A 1 204 ? -0.688 1.671 -13.980 1.00 95.50 204 GLY A O 1
ATOM 1550 N N . HIS A 1 205 ? -2.385 1.229 -12.580 1.00 94.75 205 HIS A N 1
ATOM 1551 C CA . HIS A 1 205 ? -2.677 2.616 -12.246 1.00 94.75 205 HIS A CA 1
ATOM 1552 C C . HIS A 1 205 ? -1.489 3.282 -11.549 1.00 94.75 205 HIS A C 1
ATOM 1554 O O . HIS A 1 205 ? -1.119 4.397 -11.912 1.00 94.75 205 HIS A O 1
ATOM 1560 N N . PHE A 1 206 ? -0.868 2.600 -10.581 1.00 96.31 206 PHE A N 1
ATOM 1561 C CA . PHE A 1 206 ? 0.331 3.106 -9.913 1.00 96.31 206 PHE A CA 1
ATOM 1562 C C . PHE A 1 206 ? 1.453 3.397 -10.916 1.00 96.31 206 PHE A C 1
ATOM 1564 O O . PHE A 1 206 ? 1.976 4.510 -10.954 1.00 96.31 206 PHE A O 1
ATOM 1571 N N . LEU A 1 207 ? 1.765 2.434 -11.786 1.00 95.75 207 LEU A N 1
ATOM 1572 C CA . LEU A 1 207 ? 2.802 2.578 -12.807 1.00 95.75 207 LEU A CA 1
ATOM 1573 C C . LEU A 1 207 ? 2.499 3.703 -13.791 1.00 95.75 207 LEU A C 1
ATOM 1575 O O . LEU A 1 207 ? 3.394 4.468 -14.143 1.00 95.75 207 LEU A O 1
ATOM 1579 N N . LYS A 1 208 ? 1.234 3.870 -14.182 1.00 93.62 208 LYS A N 1
ATOM 1580 C CA . LYS A 1 208 ? 0.824 4.989 -15.028 1.00 93.62 208 LYS A CA 1
ATOM 1581 C C . LYS A 1 208 ? 1.134 6.329 -14.361 1.00 93.62 208 LYS A C 1
ATOM 1583 O O . LYS A 1 208 ? 1.615 7.235 -15.036 1.00 93.62 208 LYS A O 1
ATOM 1588 N N . GLU A 1 209 ? 0.866 6.471 -13.065 1.00 93.75 209 GLU A N 1
ATOM 1589 C CA . GLU A 1 209 ? 1.129 7.714 -12.333 1.00 93.75 209 GLU A CA 1
ATOM 1590 C C . GLU A 1 209 ? 2.632 7.940 -12.083 1.00 93.75 209 GLU A C 1
ATOM 1592 O O . GLU A 1 209 ? 3.088 9.087 -12.130 1.00 93.75 209 GLU A O 1
ATOM 1597 N N . VAL A 1 210 ? 3.422 6.874 -11.898 1.00 93.44 210 VAL A N 1
ATOM 1598 C CA . VAL A 1 210 ? 4.897 6.937 -11.849 1.00 93.44 210 VAL A CA 1
ATOM 1599 C C . VAL A 1 210 ? 5.469 7.413 -13.185 1.00 93.44 210 VAL A C 1
ATOM 1601 O O . VAL A 1 210 ? 6.303 8.318 -13.211 1.00 93.44 210 VAL A O 1
ATOM 1604 N N . VAL A 1 211 ? 4.985 6.866 -14.302 1.00 90.06 211 VAL A N 1
ATOM 1605 C CA . VAL A 1 211 ? 5.388 7.294 -15.649 1.00 90.06 211 VAL A CA 1
ATOM 1606 C C . VAL A 1 211 ? 4.923 8.724 -15.915 1.00 90.06 211 VAL A C 1
ATOM 1608 O O . VAL A 1 211 ? 5.702 9.542 -16.382 1.00 90.06 211 VAL A O 1
ATOM 1611 N N . ALA A 1 212 ? 3.694 9.090 -15.547 1.00 86.62 212 ALA A N 1
ATOM 1612 C CA . ALA A 1 212 ? 3.210 10.462 -15.707 1.00 86.62 212 ALA A CA 1
ATOM 1613 C C . ALA A 1 212 ? 4.085 11.485 -14.965 1.00 86.62 212 ALA A C 1
ATOM 1615 O O . ALA A 1 212 ? 4.216 12.614 -15.427 1.00 86.62 212 ALA A O 1
ATOM 1616 N N . LYS A 1 213 ? 4.722 11.094 -13.853 1.00 83.62 213 LYS A N 1
ATOM 1617 C CA . LYS A 1 213 ? 5.646 11.947 -13.095 1.00 83.62 213 LYS A CA 1
ATOM 1618 C C . LYS A 1 213 ? 6.936 12.270 -13.864 1.00 83.62 213 LYS A C 1
ATOM 1620 O O . LYS A 1 213 ? 7.583 13.276 -13.552 1.00 83.62 213 LYS A O 1
ATOM 1625 N N . THR A 1 214 ? 7.351 11.465 -14.847 1.00 77.12 214 THR A N 1
ATOM 1626 C CA . THR A 1 214 ? 8.543 11.778 -15.660 1.00 77.12 214 THR A CA 1
ATOM 1627 C C . THR A 1 214 ? 8.288 12.941 -16.626 1.00 77.12 214 THR A C 1
ATOM 1629 O O . THR A 1 214 ? 9.192 13.742 -16.883 1.00 77.12 214 THR A O 1
ATOM 1632 N N . ASP A 1 215 ? 7.039 13.150 -17.039 1.00 75.25 215 ASP A N 1
ATOM 1633 C CA . ASP A 1 215 ? 6.606 14.308 -17.818 1.00 75.25 215 ASP A CA 1
ATOM 1634 C C . ASP A 1 215 ? 6.400 15.536 -16.907 1.00 75.25 215 ASP A C 1
ATOM 1636 O O . ASP A 1 215 ? 5.498 15.580 -16.076 1.00 75.25 215 ASP A O 1
ATOM 1640 N N . ARG A 1 216 ? 7.240 16.576 -17.056 1.00 69.00 216 ARG A N 1
ATOM 1641 C CA . ARG A 1 216 ? 7.127 17.822 -16.258 1.00 69.00 216 ARG A CA 1
ATOM 1642 C C . ARG A 1 216 ? 5.835 18.597 -16.515 1.00 69.00 216 ARG A C 1
ATOM 1644 O O . ARG A 1 216 ? 5.487 19.445 -15.700 1.00 69.00 216 ARG A O 1
ATOM 1651 N N . SER A 1 217 ? 5.159 18.351 -17.635 1.00 68.69 217 SER A N 1
ATOM 1652 C CA . SER A 1 217 ? 3.910 19.032 -17.977 1.00 68.69 217 SER A CA 1
ATOM 1653 C C . SER A 1 217 ? 2.683 18.408 -17.306 1.00 68.69 217 SER A C 1
ATOM 1655 O O . SER A 1 217 ? 1.601 18.993 -17.343 1.00 68.69 217 SER A O 1
ATOM 1657 N N . ARG A 1 218 ? 2.836 17.237 -16.669 1.00 72.69 218 ARG A N 1
ATOM 1658 C CA . ARG A 1 218 ? 1.735 16.481 -16.068 1.00 72.69 218 ARG A CA 1
ATOM 1659 C C . ARG A 1 218 ? 1.808 16.483 -14.548 1.00 72.69 218 ARG A C 1
ATOM 1661 O O . ARG A 1 218 ? 2.841 16.219 -13.944 1.00 72.69 218 ARG A O 1
ATOM 1668 N N . THR A 1 219 ? 0.659 16.709 -13.917 1.00 75.94 219 THR A N 1
ATOM 1669 C CA . THR A 1 219 ? 0.477 16.457 -12.485 1.00 75.94 219 THR A CA 1
ATOM 1670 C C . THR A 1 219 ? 0.226 14.967 -12.260 1.00 75.94 219 THR A C 1
ATOM 1672 O O . THR A 1 219 ? -0.739 14.420 -12.802 1.00 75.94 219 THR A O 1
ATOM 1675 N N . SER A 1 220 ? 1.087 14.334 -11.460 1.00 85.69 220 SER A N 1
ATOM 1676 C CA . SER A 1 220 ? 0.964 12.938 -11.027 1.00 85.69 220 SER A CA 1
ATOM 1677 C C . SER A 1 220 ? 0.287 12.849 -9.661 1.00 85.69 220 SER A C 1
ATOM 1679 O O . SER A 1 220 ? 0.609 13.614 -8.748 1.00 85.69 220 SER A O 1
ATOM 1681 N N . LEU A 1 221 ? -0.602 11.869 -9.489 1.00 88.88 221 LEU A N 1
ATOM 1682 C CA . LEU A 1 221 ? -1.211 11.558 -8.193 1.00 88.88 221 LEU A CA 1
ATOM 1683 C C . LEU A 1 221 ? -0.189 11.061 -7.159 1.00 88.88 221 LEU A C 1
ATOM 1685 O O . LEU A 1 221 ? -0.485 11.088 -5.964 1.00 88.88 221 LEU A O 1
ATOM 1689 N N . ILE A 1 222 ? 1.009 10.636 -7.579 1.00 91.06 222 ILE A N 1
ATOM 1690 C CA . ILE A 1 222 ? 2.110 10.314 -6.658 1.00 91.06 222 ILE A CA 1
ATOM 1691 C C . ILE A 1 222 ? 2.475 11.550 -5.832 1.00 91.06 222 ILE A C 1
ATOM 1693 O O . ILE A 1 222 ? 2.547 11.468 -4.608 1.00 91.06 222 ILE A O 1
ATOM 1697 N N . ASP A 1 223 ? 2.651 12.703 -6.487 1.00 87.62 223 ASP A N 1
ATOM 1698 C CA . ASP A 1 223 ? 3.052 13.949 -5.823 1.00 87.62 223 ASP A CA 1
ATOM 1699 C C . ASP A 1 223 ? 1.950 14.510 -4.931 1.00 87.62 223 ASP A C 1
ATOM 1701 O O . ASP A 1 223 ? 2.215 14.976 -3.823 1.00 87.62 223 ASP A O 1
ATOM 1705 N N . GLU A 1 224 ? 0.700 14.397 -5.375 1.00 86.06 224 GLU A N 1
ATOM 1706 C CA . GLU A 1 224 ? -0.440 14.855 -4.591 1.00 86.06 224 GLU A CA 1
ATOM 1707 C C . GLU A 1 224 ? -0.625 14.023 -3.312 1.00 86.06 224 GLU A C 1
ATOM 1709 O O . GLU A 1 224 ? -0.817 14.579 -2.228 1.00 86.06 224 GLU A O 1
ATOM 1714 N N . VAL A 1 225 ? -0.543 12.691 -3.418 1.00 86.25 225 VAL A N 1
ATOM 1715 C CA . VAL A 1 225 ? -0.720 11.790 -2.270 1.00 86.25 225 VAL A CA 1
ATOM 1716 C C . VAL A 1 225 ? 0.435 11.887 -1.284 1.00 86.25 225 VAL A C 1
ATOM 1718 O O . VAL A 1 225 ? 0.174 11.856 -0.084 1.00 86.25 225 VAL A O 1
ATOM 1721 N N . ARG A 1 226 ? 1.683 12.049 -1.740 1.00 88.62 226 ARG A N 1
ATOM 1722 C CA . ARG A 1 226 ? 2.832 12.182 -0.827 1.00 88.62 226 ARG A CA 1
ATOM 1723 C C . ARG A 1 226 ? 2.979 13.574 -0.206 1.00 88.62 226 ARG A C 1
ATOM 1725 O O . ARG A 1 226 ? 3.618 13.688 0.833 1.00 88.62 226 ARG A O 1
ATOM 1732 N N . GLY A 1 227 ? 2.447 14.616 -0.849 1.00 86.62 227 GLY A N 1
ATOM 1733 C CA . GLY A 1 227 ? 2.624 16.012 -0.443 1.00 86.62 227 GLY A CA 1
ATOM 1734 C C . GLY A 1 227 ? 1.736 16.413 0.736 1.00 86.62 227 GLY A C 1
ATOM 1735 O O . GLY A 1 227 ? 2.138 16.331 1.894 1.00 86.62 227 GLY A O 1
ATOM 1736 N N . ASP A 1 228 ? 0.510 16.855 0.449 1.00 85.50 228 ASP A N 1
ATOM 1737 C CA . ASP A 1 228 ? -0.366 17.479 1.456 1.00 85.50 228 ASP A CA 1
ATOM 1738 C C . ASP A 1 228 ? -1.273 16.483 2.192 1.00 85.50 228 ASP A C 1
ATOM 1740 O O . ASP A 1 228 ? -1.674 16.699 3.346 1.00 85.50 228 ASP A O 1
ATOM 1744 N N . ARG A 1 229 ? -1.627 15.374 1.534 1.00 91.81 229 ARG A N 1
ATOM 1745 C CA . ARG A 1 229 ? -2.596 14.404 2.065 1.00 91.81 229 ARG A CA 1
ATOM 1746 C C . ARG A 1 229 ? -2.160 13.741 3.380 1.00 91.81 229 ARG A C 1
ATOM 1748 O O . ARG A 1 229 ? -3.036 13.592 4.241 1.00 91.81 229 ARG A O 1
ATOM 1755 N N . PRO A 1 230 ? -0.868 13.439 3.631 1.00 94.19 230 PRO A N 1
ATOM 1756 C CA . PRO A 1 230 ? -0.445 12.857 4.898 1.00 94.19 230 PRO A CA 1
ATOM 1757 C C . PRO A 1 230 ? -0.756 13.769 6.083 1.00 94.19 230 PRO A C 1
ATOM 1759 O O . PRO A 1 230 ? -1.316 13.328 7.086 1.00 94.19 230 PRO A O 1
ATOM 1762 N N . PHE A 1 231 ? -0.502 15.072 5.941 1.00 93.56 231 PHE A N 1
ATOM 1763 C CA . PHE A 1 231 ? -0.802 16.057 6.978 1.00 93.56 231 PHE A CA 1
ATOM 1764 C C . PHE A 1 231 ? -2.303 16.232 7.200 1.00 93.56 231 PHE A C 1
ATOM 1766 O O . PHE A 1 231 ? -2.742 16.409 8.340 1.00 93.56 231 PHE A O 1
ATOM 1773 N N . ARG A 1 232 ? -3.112 16.166 6.136 1.00 94.12 232 ARG A N 1
ATOM 1774 C CA . ARG A 1 232 ? -4.575 16.213 6.254 1.00 94.12 232 ARG A CA 1
ATOM 1775 C C . ARG A 1 232 ? -5.105 15.013 7.035 1.00 94.12 232 ARG A C 1
ATOM 1777 O O . ARG A 1 232 ? -5.847 15.216 7.999 1.00 94.12 232 ARG A O 1
ATOM 1784 N N . VAL A 1 233 ? -4.716 13.793 6.660 1.00 95.19 233 VAL A N 1
ATOM 1785 C CA . VAL A 1 233 ? -5.132 12.566 7.360 1.00 95.19 233 VAL A CA 1
ATOM 1786 C C . VAL A 1 233 ? -4.615 12.559 8.793 1.00 95.19 233 VAL A C 1
ATOM 1788 O O . VAL A 1 233 ? -5.380 12.281 9.709 1.00 95.19 233 VAL A O 1
ATOM 1791 N N . TRP A 1 234 ? -3.376 12.989 9.028 1.00 95.81 234 TRP A N 1
ATOM 1792 C CA . TRP A 1 234 ? -2.843 13.132 10.379 1.00 95.81 234 TRP A CA 1
ATOM 1793 C C . TRP A 1 234 ? -3.673 14.080 11.253 1.00 95.81 234 TRP A C 1
ATOM 1795 O O . TRP A 1 234 ? -3.931 13.785 12.418 1.00 95.81 234 TRP A O 1
ATOM 1805 N N . ARG A 1 235 ? -4.112 15.226 10.722 1.00 93.19 235 ARG A N 1
ATOM 1806 C CA . ARG A 1 235 ? -4.872 16.222 11.498 1.00 93.19 235 ARG A CA 1
ATOM 1807 C C . ARG A 1 235 ? -6.330 15.831 11.705 1.00 93.19 235 ARG A C 1
ATOM 1809 O O . ARG A 1 235 ? -6.839 16.001 12.808 1.00 93.19 235 ARG A O 1
ATOM 1816 N N . THR A 1 236 ? -6.982 15.355 10.649 1.00 91.69 236 THR A N 1
ATOM 1817 C CA . THR A 1 236 ? -8.448 15.212 10.594 1.00 91.69 236 THR A CA 1
ATOM 1818 C C . THR A 1 236 ? -8.928 13.771 10.690 1.00 91.69 236 THR A C 1
ATOM 1820 O O . THR A 1 236 ? -10.042 13.559 11.145 1.00 91.69 236 THR A O 1
ATOM 1823 N N . ASN A 1 237 ? -8.091 12.811 10.287 1.00 89.25 237 ASN A N 1
ATOM 1824 C CA . ASN A 1 237 ? -8.378 11.381 10.186 1.00 89.25 237 ASN A CA 1
ATOM 1825 C C . ASN A 1 237 ? -9.818 11.073 9.725 1.00 89.25 237 ASN A C 1
ATOM 1827 O O . ASN A 1 237 ? -10.614 10.552 10.499 1.00 89.25 237 ASN A O 1
ATOM 1831 N N . PRO A 1 238 ? -10.185 11.446 8.487 1.00 88.75 238 PRO A N 1
ATOM 1832 C CA . PRO A 1 238 ? -11.585 11.556 8.072 1.00 88.75 238 PRO A CA 1
ATOM 1833 C C . PRO A 1 238 ? -12.349 10.223 8.043 1.00 88.75 238 PRO A C 1
ATOM 1835 O O . PRO A 1 238 ? -13.572 10.241 8.081 1.00 88.75 238 PRO A O 1
ATOM 1838 N N . SER A 1 239 ? -11.647 9.088 7.985 1.00 90.44 239 SER A N 1
ATOM 1839 C CA . SER A 1 239 ? -12.241 7.742 7.998 1.00 90.44 239 SER A CA 1
ATOM 1840 C C . SER A 1 239 ? -12.408 7.155 9.403 1.00 90.44 239 SER A C 1
ATOM 1842 O O . SER A 1 239 ? -12.853 6.020 9.534 1.00 90.44 239 SER A O 1
ATOM 1844 N N . ALA A 1 240 ? -12.009 7.890 10.444 1.00 94.31 240 ALA A N 1
ATOM 1845 C CA . ALA A 1 240 ? -12.051 7.433 11.825 1.00 94.31 240 ALA A CA 1
ATOM 1846 C C . ALA A 1 240 ? -13.456 7.508 12.418 1.00 94.31 240 ALA A C 1
ATOM 1848 O O . ALA A 1 240 ? -14.036 8.588 12.529 1.00 94.31 240 ALA A O 1
ATOM 1849 N N . VAL A 1 241 ? -13.948 6.362 12.878 1.00 96.69 241 VAL A N 1
ATOM 1850 C CA . VAL A 1 241 ? -15.217 6.221 13.594 1.00 96.69 241 VAL A CA 1
ATOM 1851 C C . VAL A 1 241 ? -14.941 5.531 14.928 1.00 96.69 241 VAL A C 1
ATOM 1853 O O . VAL A 1 241 ? -14.146 4.594 14.993 1.00 96.69 241 VAL A O 1
ATOM 1856 N N . ASP A 1 242 ? -15.535 6.001 16.023 1.00 97.12 242 ASP A N 1
ATOM 1857 C CA . ASP A 1 242 ? -15.392 5.310 17.307 1.00 97.12 242 ASP A CA 1
ATOM 1858 C C . ASP A 1 242 ? -16.105 3.945 17.288 1.00 97.12 242 ASP A C 1
ATOM 1860 O O . ASP A 1 242 ? -17.025 3.704 16.503 1.00 97.12 242 ASP A O 1
ATOM 1864 N N . ARG A 1 243 ? -15.676 3.028 18.161 1.00 97.56 243 ARG A N 1
ATOM 1865 C CA . ARG A 1 243 ? -16.225 1.668 18.211 1.00 97.56 243 ARG A CA 1
ATOM 1866 C C . ARG A 1 243 ? -17.739 1.627 18.447 1.00 97.56 243 ARG A C 1
ATOM 1868 O O . ARG A 1 243 ? -18.394 0.760 17.878 1.00 97.56 243 ARG A O 1
ATOM 1875 N N . ALA A 1 244 ? -18.292 2.503 19.287 1.00 97.69 244 ALA A N 1
ATOM 1876 C CA . ALA A 1 244 ? -19.724 2.486 19.588 1.00 97.69 244 ALA A CA 1
ATOM 1877 C C . ALA A 1 244 ? -20.535 2.834 18.334 1.00 97.69 244 ALA A C 1
ATOM 1879 O O . ALA A 1 244 ? -21.417 2.075 17.940 1.00 97.69 244 ALA A O 1
ATOM 1880 N N . THR A 1 245 ? -20.138 3.895 17.633 1.00 97.75 245 THR A N 1
ATOM 1881 C CA . THR A 1 245 ? -20.722 4.268 16.343 1.00 97.75 245 THR A CA 1
ATOM 1882 C C . THR A 1 245 ? -20.565 3.142 15.310 1.00 97.75 245 THR A C 1
ATOM 1884 O O . THR A 1 245 ? -21.514 2.840 14.590 1.00 97.75 245 THR A O 1
ATOM 1887 N N . ALA A 1 246 ? -19.412 2.463 15.258 1.00 97.44 246 ALA A N 1
ATOM 1888 C CA . ALA A 1 246 ? -19.202 1.322 14.359 1.00 97.44 246 ALA A CA 1
ATOM 1889 C C . ALA A 1 246 ? -20.127 0.128 14.675 1.00 97.44 246 ALA A C 1
ATOM 1891 O O . ALA A 1 246 ? -20.621 -0.522 13.755 1.00 97.44 246 ALA A O 1
ATOM 1892 N N . LEU A 1 247 ? -20.399 -0.140 15.956 1.00 98.06 247 LEU A N 1
ATOM 1893 C CA . LEU A 1 247 ? -21.336 -1.180 16.396 1.00 98.06 247 LEU A CA 1
ATOM 1894 C C . LEU A 1 247 ? -22.800 -0.840 16.093 1.00 98.06 247 LEU A C 1
ATOM 1896 O O . LEU A 1 247 ? -23.589 -1.743 15.830 1.00 98.06 247 LEU A O 1
ATOM 1900 N N . GLU A 1 248 ? -23.166 0.438 16.149 1.00 97.75 248 GLU A N 1
ATOM 1901 C CA . GLU A 1 248 ? -24.542 0.898 15.936 1.00 97.75 248 GLU A CA 1
ATOM 1902 C C . GLU A 1 248 ? -24.881 1.094 14.454 1.00 97.75 248 GLU A C 1
ATOM 1904 O O . GLU A 1 248 ? -25.983 0.758 14.023 1.00 97.75 248 GLU A O 1
ATOM 1909 N N . GLN A 1 249 ? -23.949 1.652 13.677 1.00 96.75 249 GLN A N 1
ATOM 1910 C CA . GLN A 1 249 ? -24.198 2.144 12.316 1.00 96.75 249 GLN A CA 1
ATOM 1911 C C . GLN A 1 249 ? -23.446 1.363 11.231 1.00 96.75 249 GLN A C 1
ATOM 1913 O O . GLN A 1 249 ? -23.708 1.564 10.045 1.00 96.75 249 GLN A O 1
ATOM 1918 N N . GLY A 1 250 ? -22.501 0.500 11.611 1.00 95.56 250 GLY A N 1
ATOM 1919 C CA . GLY A 1 250 ? -21.734 -0.307 10.668 1.00 95.56 250 GLY A CA 1
ATOM 1920 C C . GLY A 1 250 ? -22.575 -1.385 9.980 1.00 95.56 250 GLY A C 1
ATOM 1921 O O . GLY A 1 250 ? -23.577 -1.874 10.512 1.00 95.56 250 GLY A O 1
ATOM 1922 N N . ASP A 1 251 ? -22.129 -1.812 8.799 1.00 97.50 251 ASP A N 1
ATOM 1923 C CA . ASP A 1 251 ? -22.628 -3.053 8.203 1.00 97.50 251 ASP A CA 1
ATOM 1924 C C . ASP A 1 251 ? -22.170 -4.289 9.001 1.00 97.50 251 ASP A C 1
ATOM 1926 O O . ASP A 1 251 ? -21.478 -4.172 10.014 1.00 97.50 251 ASP A O 1
ATOM 1930 N N . ASP A 1 252 ? -22.601 -5.483 8.584 1.00 97.75 252 ASP A N 1
ATOM 1931 C CA . ASP A 1 252 ? -22.319 -6.725 9.317 1.00 97.75 252 ASP A CA 1
ATOM 1932 C C . ASP A 1 252 ? -20.815 -6.974 9.519 1.00 97.75 252 ASP A C 1
ATOM 1934 O O . ASP A 1 252 ? -20.410 -7.419 10.593 1.00 97.75 252 ASP A O 1
ATOM 1938 N N . GLU A 1 253 ? -19.973 -6.652 8.532 1.00 96.75 253 GLU A N 1
ATOM 1939 C CA . GLU A 1 253 ? -18.524 -6.856 8.637 1.00 96.75 253 GLU A CA 1
ATOM 1940 C C . GLU A 1 253 ? -17.886 -5.857 9.605 1.00 96.75 253 GLU A C 1
ATOM 1942 O O . GLU A 1 253 ? -17.101 -6.250 10.468 1.00 96.75 253 GLU A O 1
ATOM 1947 N N . VAL A 1 254 ? -18.256 -4.574 9.507 1.00 97.75 254 VAL A N 1
ATOM 1948 C CA . VAL A 1 254 ? -17.757 -3.530 10.416 1.00 97.75 254 VAL A CA 1
ATOM 1949 C C . VAL A 1 254 ? -18.193 -3.810 11.851 1.00 97.75 254 VAL A C 1
ATOM 1951 O O . VAL A 1 254 ? -17.378 -3.691 12.767 1.00 97.75 254 VAL A O 1
ATOM 1954 N N . ARG A 1 255 ? -19.450 -4.224 12.061 1.00 98.44 255 ARG A N 1
ATOM 1955 C CA . ARG A 1 255 ? -19.963 -4.579 13.391 1.00 98.44 255 ARG A CA 1
ATOM 1956 C C . ARG A 1 255 ? -19.254 -5.798 13.965 1.00 98.44 255 ARG A C 1
ATOM 1958 O O . ARG A 1 255 ? -18.896 -5.772 15.140 1.00 98.44 255 ARG A O 1
ATOM 1965 N N . ALA A 1 256 ? -19.022 -6.832 13.155 1.00 98.25 256 ALA A N 1
ATOM 1966 C CA . ALA A 1 256 ? -18.292 -8.022 13.583 1.00 98.25 256 ALA A CA 1
ATOM 1967 C C . ALA A 1 256 ? -16.867 -7.670 14.034 1.00 98.25 256 ALA A C 1
ATOM 1969 O O . ALA A 1 256 ? -16.485 -8.002 15.154 1.00 98.25 256 ALA A O 1
ATOM 1970 N N . PHE A 1 257 ? -16.123 -6.911 13.225 1.00 98.25 257 PHE A N 1
ATOM 1971 C CA . PHE A 1 257 ? -14.769 -6.489 13.581 1.00 98.25 257 PHE A CA 1
ATOM 1972 C C . PHE A 1 257 ? -14.744 -5.578 14.819 1.00 98.25 257 PHE A C 1
ATOM 1974 O O . PHE A 1 257 ? -13.926 -5.760 15.720 1.00 98.25 257 PHE A O 1
ATOM 1981 N N . ALA A 1 258 ? -15.676 -4.626 14.922 1.00 98.19 258 ALA A N 1
ATOM 1982 C CA . ALA A 1 258 ? -15.788 -3.756 16.091 1.00 98.19 258 ALA A CA 1
ATOM 1983 C C . ALA A 1 258 ? -16.112 -4.534 17.382 1.00 98.19 258 ALA A C 1
ATOM 1985 O O . ALA A 1 258 ? -15.657 -4.148 18.464 1.00 98.19 258 ALA A O 1
ATOM 1986 N N . ALA A 1 259 ? -16.870 -5.632 17.293 1.00 98.00 259 ALA A N 1
ATOM 1987 C CA . ALA A 1 259 ? -17.234 -6.459 18.442 1.00 98.00 259 ALA A CA 1
ATOM 1988 C C . ALA A 1 259 ? -16.033 -7.194 19.064 1.00 98.00 259 ALA A C 1
ATOM 1990 O O . ALA A 1 259 ? -16.035 -7.417 20.274 1.00 98.00 259 ALA A O 1
ATOM 1991 N N . GLU A 1 260 ? -15.000 -7.506 18.275 1.00 97.62 260 GLU A N 1
ATOM 1992 C CA . GLU A 1 260 ? -13.763 -8.160 18.736 1.00 97.62 260 GLU A CA 1
ATOM 1993 C C . GLU A 1 260 ? -12.811 -7.217 19.488 1.00 97.62 260 GLU A C 1
ATOM 1995 O O . GLU A 1 260 ? -11.882 -7.658 20.168 1.00 97.62 260 GLU A O 1
ATOM 2000 N N . LEU A 1 261 ? -13.027 -5.909 19.360 1.00 97.12 261 LEU A N 1
ATOM 2001 C CA . LEU A 1 261 ? -12.160 -4.872 19.905 1.00 97.12 261 LEU A CA 1
ATOM 2002 C C . LEU A 1 261 ? -12.723 -4.320 21.219 1.00 97.12 261 LEU A C 1
ATOM 2004 O O . LEU A 1 261 ? -13.929 -4.364 21.466 1.00 97.12 261 LEU A O 1
ATOM 2008 N N . ASP A 1 262 ? -11.855 -3.757 22.060 1.00 95.81 262 ASP A N 1
ATOM 2009 C CA . ASP A 1 262 ? -12.286 -3.003 23.240 1.00 95.81 262 ASP A CA 1
ATOM 2010 C C . ASP A 1 262 ? -12.647 -1.542 22.906 1.00 95.81 262 ASP A C 1
ATOM 2012 O O . ASP A 1 262 ? -12.391 -1.034 21.813 1.00 95.81 262 ASP A O 1
ATOM 2016 N N . GLU A 1 263 ? -13.256 -0.847 23.866 1.00 95.75 263 GLU A N 1
ATOM 2017 C CA . GLU A 1 263 ? -13.789 0.515 23.719 1.00 95.75 263 GLU A CA 1
ATOM 2018 C C . GLU A 1 263 ? -12.766 1.599 23.346 1.00 95.75 263 GLU A C 1
ATOM 2020 O O . GLU A 1 263 ? -13.161 2.680 22.912 1.00 95.75 263 GLU A O 1
ATOM 2025 N N . ARG A 1 264 ? -11.459 1.343 23.483 1.00 96.69 264 ARG A N 1
ATOM 2026 C CA . ARG A 1 264 ? -10.421 2.330 23.140 1.00 96.69 264 ARG A CA 1
ATOM 2027 C C . ARG A 1 264 ? -10.212 2.456 21.637 1.00 96.69 264 ARG A C 1
ATOM 2029 O O . ARG A 1 264 ? -9.608 3.438 21.195 1.00 96.69 264 ARG A O 1
ATOM 2036 N N . PHE A 1 265 ? -10.610 1.442 20.873 1.00 97.81 265 PHE A N 1
ATOM 2037 C CA . PHE A 1 265 ? -10.322 1.377 19.452 1.00 97.81 265 PHE A CA 1
ATOM 2038 C C . PHE A 1 265 ? -11.181 2.344 18.646 1.00 97.81 265 PHE A C 1
ATOM 2040 O O . PHE A 1 265 ? -12.388 2.487 18.830 1.00 97.81 265 PHE A O 1
ATOM 2047 N N . THR A 1 266 ? -10.510 3.003 17.711 1.00 97.94 266 THR A N 1
ATOM 2048 C CA . THR A 1 266 ? -11.120 3.734 16.607 1.00 97.94 266 THR A CA 1
ATOM 2049 C C . THR A 1 266 ? -11.043 2.857 15.367 1.00 97.94 266 THR A C 1
ATOM 2051 O O . THR A 1 266 ? -9.967 2.338 15.071 1.00 97.94 266 THR A O 1
ATOM 2054 N N . ILE A 1 267 ? -12.154 2.705 14.656 1.00 98.19 267 ILE A N 1
ATOM 2055 C CA . ILE A 1 267 ? -12.295 1.888 13.450 1.00 98.19 267 ILE A CA 1
ATOM 2056 C C . ILE A 1 267 ? -12.077 2.754 12.207 1.00 98.19 267 ILE A C 1
ATOM 2058 O O . ILE A 1 267 ? -12.441 3.931 12.178 1.00 98.19 267 ILE A O 1
ATOM 2062 N N . ILE A 1 268 ? -11.475 2.158 11.183 1.00 97.75 268 ILE A N 1
ATOM 2063 C CA . ILE A 1 268 ? -11.210 2.747 9.875 1.00 97.75 268 ILE A CA 1
ATOM 2064 C C . ILE A 1 268 ? -11.708 1.769 8.815 1.00 97.75 268 ILE A C 1
ATOM 2066 O O . ILE A 1 268 ? -11.178 0.664 8.684 1.00 97.75 268 ILE A O 1
ATOM 2070 N N . ASP A 1 269 ? -12.690 2.199 8.029 1.00 95.75 269 ASP A N 1
ATOM 2071 C CA . ASP A 1 269 ? -13.168 1.450 6.871 1.00 95.75 269 ASP A CA 1
ATOM 2072 C C . ASP A 1 269 ? -12.548 1.999 5.584 1.00 95.75 269 ASP A C 1
ATOM 2074 O O . ASP A 1 269 ? -12.843 3.116 5.153 1.00 95.75 269 ASP A O 1
ATOM 2078 N N . LEU A 1 270 ? -11.667 1.205 4.977 1.00 94.06 270 LEU A N 1
ATOM 2079 C CA . LEU A 1 270 ? -11.040 1.474 3.688 1.00 94.06 270 LEU A CA 1
ATOM 2080 C C . LEU A 1 270 ? -11.469 0.449 2.630 1.00 94.06 270 LEU A C 1
ATOM 2082 O O . LEU A 1 270 ? -10.741 0.241 1.666 1.00 94.06 270 LEU A O 1
ATOM 2086 N N . ARG A 1 271 ? -12.634 -0.199 2.758 1.00 92.19 271 ARG A N 1
ATOM 2087 C CA . ARG A 1 271 ? -13.140 -1.118 1.718 1.00 92.19 271 ARG A CA 1
ATOM 2088 C C . ARG A 1 271 ? -13.599 -0.383 0.456 1.00 92.19 271 ARG A C 1
ATOM 2090 O O . ARG A 1 271 ? -13.645 -0.978 -0.618 1.00 92.19 271 ARG A O 1
ATOM 2097 N N . ARG A 1 272 ? -13.933 0.910 0.564 1.00 88.00 272 ARG A N 1
ATOM 2098 C CA . ARG A 1 272 ? -14.321 1.783 -0.566 1.00 88.00 272 ARG A CA 1
ATOM 2099 C C . ARG A 1 272 ? -13.667 3.173 -0.490 1.00 88.00 272 ARG A C 1
ATOM 2101 O O . ARG A 1 272 ? -14.382 4.175 -0.482 1.00 88.00 272 ARG A O 1
ATOM 2108 N N . PRO A 1 273 ? -12.332 3.274 -0.392 1.00 84.62 273 PRO A N 1
ATOM 2109 C CA . PRO A 1 273 ? -11.679 4.546 -0.148 1.00 84.62 273 PRO A CA 1
ATOM 2110 C C . PRO A 1 273 ? -11.498 5.316 -1.461 1.00 84.62 273 PRO A C 1
ATOM 2112 O O . PRO A 1 273 ? -11.368 4.741 -2.545 1.00 84.62 273 PRO A O 1
ATOM 2115 N N . GLU A 1 274 ? -11.442 6.638 -1.362 1.00 89.56 274 GLU A N 1
ATOM 2116 C CA . GLU A 1 274 ? -10.875 7.461 -2.429 1.00 89.56 274 GLU A CA 1
ATOM 2117 C C . GLU A 1 274 ? -9.343 7.394 -2.365 1.00 89.56 274 GLU A C 1
ATOM 2119 O O . GLU A 1 274 ? -8.753 7.217 -1.293 1.00 89.56 274 GLU A O 1
ATOM 2124 N N . ILE A 1 275 ? -8.672 7.587 -3.504 1.00 93.12 275 ILE A N 1
ATOM 2125 C CA . ILE A 1 275 ? -7.214 7.753 -3.519 1.00 93.12 275 ILE A CA 1
ATOM 2126 C C . ILE A 1 275 ? -6.846 8.882 -2.548 1.00 93.12 275 ILE A C 1
ATOM 2128 O O . ILE A 1 275 ? -7.465 9.945 -2.551 1.00 93.12 275 ILE A O 1
ATOM 2132 N N . GLY A 1 276 ? -5.809 8.665 -1.740 1.00 93.25 276 GLY A N 1
ATOM 2133 C CA . GLY A 1 276 ? -5.280 9.567 -0.718 1.00 93.25 276 GLY A CA 1
ATOM 2134 C C . GLY A 1 276 ? -6.045 9.604 0.596 1.00 93.25 276 GLY A C 1
ATOM 2135 O O . GLY A 1 276 ? -5.668 10.384 1.470 1.00 93.25 276 GLY A O 1
ATOM 2136 N N . ILE A 1 277 ? -7.092 8.795 0.740 1.00 94.19 277 ILE A N 1
ATOM 2137 C CA . ILE A 1 277 ? -7.728 8.524 2.026 1.00 94.19 277 ILE A CA 1
ATOM 2138 C C . ILE A 1 277 ? -6.993 7.375 2.718 1.00 94.19 277 ILE A C 1
ATOM 2140 O O . ILE A 1 277 ? -6.418 6.497 2.073 1.00 94.19 277 ILE A O 1
ATOM 2144 N N . GLY A 1 278 ? -6.980 7.411 4.046 1.00 95.62 278 GLY A N 1
ATOM 2145 C CA . GLY A 1 278 ? -6.314 6.422 4.873 1.00 95.62 278 GLY A CA 1
ATOM 2146 C C . GLY A 1 278 ? -6.361 6.807 6.347 1.00 95.62 278 GLY A C 1
ATOM 2147 O O . GLY A 1 278 ? -7.303 7.479 6.767 1.00 95.62 278 GLY A O 1
ATOM 2148 N N . PHE A 1 279 ? -5.362 6.404 7.133 1.00 97.06 279 PHE A N 1
ATOM 2149 C CA . PHE A 1 279 ? -5.377 6.596 8.586 1.00 97.06 279 PHE A CA 1
ATOM 2150 C C . PHE A 1 279 ? -3.994 6.808 9.207 1.00 97.06 279 PHE A C 1
ATOM 2152 O O . PHE A 1 279 ? -2.959 6.473 8.634 1.00 97.06 279 PHE A O 1
ATOM 2159 N N . ALA A 1 280 ? -3.987 7.369 10.418 1.00 96.19 280 ALA A N 1
ATOM 2160 C CA . ALA A 1 280 ? -2.790 7.645 11.209 1.00 96.19 280 ALA A CA 1
ATOM 2161 C C . ALA A 1 280 ? -2.369 6.447 12.079 1.00 96.19 280 ALA A C 1
ATOM 2163 O O . ALA A 1 280 ? -2.684 6.393 13.268 1.00 96.19 280 ALA A O 1
ATOM 2164 N N . TRP A 1 281 ? -1.624 5.498 11.510 1.00 94.50 281 TRP A N 1
ATOM 2165 C CA . TRP A 1 281 ? -1.169 4.290 12.214 1.00 94.50 281 TRP A CA 1
ATOM 2166 C C . TRP A 1 281 ? -0.217 4.564 13.391 1.00 94.50 281 TRP A C 1
ATOM 2168 O O . TRP A 1 281 ? -0.087 3.732 14.282 1.00 94.50 281 TRP A O 1
ATOM 2178 N N . GLY A 1 282 ? 0.414 5.741 13.453 1.00 94.38 282 GLY A N 1
ATOM 2179 C CA . GLY A 1 282 ? 1.224 6.172 14.599 1.00 94.38 282 GLY A CA 1
ATOM 2180 C C . GLY A 1 282 ? 0.568 7.255 15.459 1.00 94.38 282 GLY A C 1
ATOM 2181 O O . 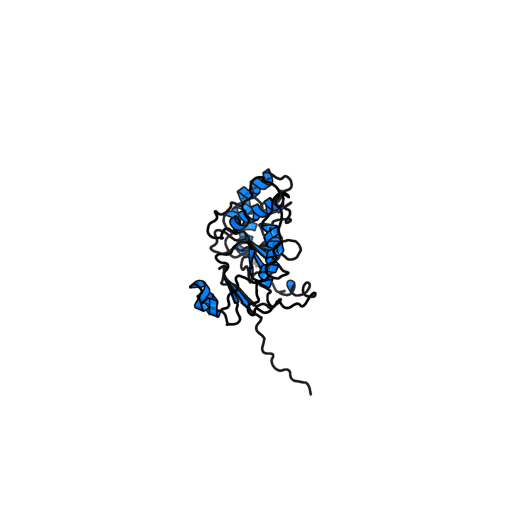GLY A 1 282 ? 1.283 8.036 16.091 1.00 94.38 282 GLY A O 1
ATOM 2182 N N . ARG A 1 283 ? -0.773 7.352 15.478 1.00 95.12 283 ARG A N 1
ATOM 2183 C CA . ARG A 1 283 ? -1.529 8.437 16.143 1.00 95.12 283 ARG A CA 1
ATOM 2184 C C . ARG A 1 283 ? -1.097 8.717 17.584 1.00 95.12 283 ARG A C 1
ATOM 2186 O O . ARG A 1 283 ? -1.101 9.869 18.008 1.00 95.12 283 ARG A O 1
ATOM 2193 N N . TYR A 1 284 ? -0.731 7.690 18.341 1.00 94.81 284 TYR A N 1
ATOM 2194 C CA . TYR A 1 284 ? -0.320 7.790 19.743 1.00 94.81 284 TYR A CA 1
ATOM 2195 C C . TYR A 1 284 ? 1.169 7.457 19.945 1.00 94.81 284 TYR A C 1
ATOM 2197 O O . TYR A 1 284 ? 1.592 7.090 21.042 1.00 94.81 284 TYR A O 1
ATOM 2205 N N . GLY A 1 285 ? 1.975 7.613 18.890 1.00 93.00 285 GLY A N 1
ATOM 2206 C CA . GLY A 1 285 ? 3.408 7.327 18.868 1.00 93.00 285 GLY A CA 1
ATOM 2207 C C . GLY A 1 285 ? 3.740 5.861 18.547 1.00 93.00 285 GLY A C 1
ATOM 2208 O O . GLY A 1 285 ? 2.859 5.100 18.144 1.00 93.00 285 GLY A O 1
ATOM 2209 N N . PRO A 1 286 ? 4.997 5.424 18.769 1.00 89.62 286 PRO A N 1
ATOM 2210 C CA . PRO A 1 286 ? 5.498 4.085 18.398 1.00 89.62 286 PRO A CA 1
ATOM 2211 C C . PRO A 1 286 ? 4.848 2.895 19.114 1.00 89.62 286 PRO A C 1
ATOM 2213 O O . PRO A 1 286 ? 5.246 1.746 18.910 1.00 89.62 286 PRO A O 1
ATOM 2216 N N . ALA A 1 287 ? 3.957 3.174 20.059 1.00 92.81 287 ALA A N 1
ATOM 2217 C CA . ALA A 1 287 ? 3.217 2.182 20.824 1.00 92.81 287 ALA A CA 1
ATOM 2218 C C . ALA A 1 287 ? 1.713 2.237 20.516 1.00 92.81 287 ALA A C 1
ATOM 2220 O O . ALA A 1 287 ? 0.938 1.640 21.250 1.00 92.81 287 ALA A O 1
ATOM 2221 N N . THR A 1 288 ? 1.297 2.960 19.470 1.00 95.06 288 THR A N 1
ATOM 2222 C CA . THR A 1 288 ? -0.075 2.870 18.950 1.00 95.06 288 THR A CA 1
ATOM 2223 C C . THR A 1 288 ? -0.392 1.398 18.693 1.00 95.06 288 THR A C 1
ATOM 2225 O O . THR A 1 288 ? 0.373 0.726 18.003 1.00 95.06 288 THR A O 1
ATOM 2228 N N . ASP A 1 289 ? -1.469 0.892 19.292 1.00 95.94 289 ASP A N 1
ATOM 2229 C CA . ASP A 1 289 ? -1.960 -0.452 18.987 1.00 95.94 289 ASP A CA 1
ATOM 2230 C C . ASP A 1 289 ? -2.732 -0.348 17.674 1.00 95.94 289 ASP A C 1
ATOM 2232 O O . ASP A 1 289 ? -3.646 0.469 17.582 1.00 95.94 289 ASP A O 1
ATOM 2236 N N . VAL A 1 290 ? -2.322 -1.106 16.660 1.00 96.69 290 VAL A N 1
ATOM 2237 C CA . VAL A 1 290 ? -2.936 -1.119 15.331 1.00 96.69 290 VAL A CA 1
ATOM 2238 C C . VAL A 1 290 ? -3.377 -2.542 15.034 1.00 96.69 290 VAL A C 1
ATOM 2240 O O . VAL A 1 290 ? -2.600 -3.487 15.178 1.00 96.69 290 VAL A O 1
ATOM 2243 N N . ARG A 1 291 ? -4.630 -2.688 14.613 1.00 96.88 291 ARG A N 1
ATOM 2244 C CA . ARG A 1 291 ? -5.256 -3.959 14.252 1.00 96.88 291 ARG A CA 1
ATOM 2245 C C . ARG A 1 291 ? -5.780 -3.880 12.827 1.00 96.88 291 ARG A C 1
ATOM 2247 O O . ARG A 1 291 ? -6.208 -2.818 12.377 1.00 96.88 291 ARG A O 1
ATOM 2254 N N . ARG A 1 292 ? -5.782 -5.019 12.148 1.00 96.75 292 ARG A N 1
ATOM 2255 C CA . ARG A 1 292 ? -6.422 -5.219 10.851 1.00 96.75 292 ARG A CA 1
ATOM 2256 C C . ARG A 1 292 ? -7.301 -6.457 10.931 1.00 96.75 292 ARG A C 1
ATOM 2258 O O . ARG A 1 292 ? -6.930 -7.436 11.576 1.00 96.75 292 ARG A O 1
ATOM 2265 N N . ASP A 1 293 ? -8.443 -6.399 10.271 1.00 96.12 293 ASP A N 1
ATOM 2266 C CA . ASP A 1 293 ? -9.381 -7.507 10.154 1.00 96.12 293 ASP A CA 1
ATOM 2267 C C . ASP A 1 293 ? -8.923 -8.516 9.084 1.00 96.12 293 ASP A C 1
ATOM 2269 O O . ASP A 1 293 ? -9.352 -8.488 7.924 1.00 96.12 293 ASP A O 1
ATOM 2273 N N . GLY A 1 294 ? -7.964 -9.370 9.449 1.00 93.94 294 GLY A N 1
ATOM 2274 C CA . GLY A 1 294 ? -7.347 -10.318 8.521 1.00 93.94 294 GLY A CA 1
ATOM 2275 C C . GLY A 1 294 ? -6.750 -9.607 7.301 1.00 93.94 294 GLY A C 1
ATOM 2276 O O . GLY A 1 294 ? -5.877 -8.753 7.440 1.00 93.94 294 GLY A O 1
ATOM 2277 N N . TYR A 1 295 ? -7.240 -9.953 6.106 1.00 94.12 295 TYR A N 1
ATOM 2278 C CA . TYR A 1 295 ? -6.863 -9.306 4.842 1.00 94.12 295 TYR A CA 1
ATOM 2279 C C . TYR A 1 295 ? -7.868 -8.250 4.358 1.00 94.12 295 TYR A C 1
ATOM 2281 O O . TYR A 1 295 ? -7.617 -7.584 3.350 1.00 94.12 295 TYR A O 1
ATOM 2289 N N . ARG A 1 296 ? -8.990 -8.042 5.056 1.00 93.62 296 ARG A N 1
ATOM 2290 C CA . ARG A 1 296 ? -9.953 -6.998 4.684 1.00 93.62 296 ARG A CA 1
ATOM 2291 C C . ARG A 1 296 ? -9.334 -5.619 4.901 1.00 93.62 296 ARG A C 1
ATOM 2293 O O . ARG A 1 296 ? -8.459 -5.435 5.749 1.00 93.62 296 ARG A O 1
ATOM 2300 N N . LEU A 1 297 ? -9.801 -4.633 4.138 1.00 94.62 297 LEU A N 1
ATOM 2301 C CA . LEU A 1 297 ? -9.403 -3.228 4.286 1.00 94.62 297 LEU A CA 1
ATOM 2302 C C . LEU A 1 297 ? -10.164 -2.546 5.439 1.00 94.62 297 LEU A C 1
ATOM 2304 O O . LEU A 1 297 ? -10.655 -1.428 5.304 1.00 94.62 297 LEU A O 1
ATOM 2308 N N . LEU A 1 298 ? -10.273 -3.246 6.569 1.00 96.56 298 LEU A N 1
ATOM 2309 C CA . LEU A 1 298 ? -10.808 -2.749 7.830 1.00 96.56 298 LEU A CA 1
ATOM 2310 C C . LEU A 1 298 ? -9.670 -2.719 8.846 1.00 96.56 298 LEU A C 1
ATOM 2312 O O . LEU A 1 298 ? -8.992 -3.723 9.080 1.00 96.56 298 LEU A O 1
ATOM 2316 N N . PHE A 1 299 ? -9.455 -1.551 9.437 1.00 97.75 299 PHE A N 1
ATOM 2317 C CA . PHE A 1 299 ? -8.367 -1.307 10.372 1.00 97.75 299 PHE A CA 1
ATOM 2318 C C . PHE A 1 299 ? -8.910 -0.705 11.657 1.00 97.75 299 PHE A C 1
ATOM 2320 O O . PHE A 1 299 ? -9.990 -0.118 11.687 1.00 97.75 299 PHE A O 1
ATOM 2327 N N . ALA A 1 300 ? -8.136 -0.811 12.725 1.00 97.75 300 ALA A N 1
ATOM 2328 C CA . ALA A 1 300 ? -8.401 -0.096 13.952 1.00 97.75 300 ALA A CA 1
ATOM 2329 C C . ALA A 1 300 ? -7.100 0.380 14.584 1.00 97.75 300 ALA A C 1
ATOM 2331 O O . ALA A 1 300 ? -6.053 -0.247 14.422 1.00 97.75 300 ALA A O 1
ATOM 2332 N N . TYR A 1 301 ? -7.159 1.480 15.327 1.00 97.12 301 TYR A N 1
ATOM 2333 C CA . TYR A 1 301 ? -6.040 1.904 16.156 1.00 97.12 301 TYR A CA 1
ATOM 2334 C C . TYR A 1 301 ? -6.504 2.415 17.521 1.00 97.12 301 TYR A C 1
ATOM 2336 O O . TYR A 1 301 ? -7.605 2.948 17.666 1.00 97.12 301 TYR A O 1
ATOM 2344 N N . ALA A 1 302 ? -5.645 2.280 18.528 1.00 97.12 302 ALA A N 1
ATOM 2345 C CA . ALA A 1 302 ? -5.901 2.731 19.891 1.00 97.12 302 ALA A CA 1
ATOM 2346 C C . ALA A 1 302 ? -4.627 3.256 20.563 1.00 97.12 302 ALA A C 1
ATOM 2348 O O . ALA A 1 302 ? -3.497 2.981 20.144 1.00 97.12 302 ALA A O 1
ATOM 2349 N N . GLN A 1 303 ? -4.802 4.008 21.654 1.00 95.25 303 GLN A N 1
ATOM 2350 C CA . GLN A 1 303 ? -3.695 4.251 22.582 1.00 95.25 303 GLN A CA 1
ATOM 2351 C C . GLN A 1 303 ? -3.186 2.912 23.123 1.00 95.25 303 GLN A C 1
ATOM 2353 O O . GLN A 1 303 ? -4.015 2.037 23.360 1.00 95.25 303 GLN A O 1
ATOM 2358 N N . PRO A 1 304 ? -1.876 2.751 23.386 1.00 91.81 304 PRO A N 1
ATOM 2359 C CA . PRO A 1 304 ? -1.372 1.555 24.053 1.00 91.81 304 PRO A CA 1
ATOM 2360 C C . PRO A 1 304 ? -2.106 1.320 25.369 1.00 91.81 304 PRO A C 1
ATOM 2362 O O . PRO A 1 304 ? -2.412 2.272 26.097 1.00 91.81 304 PRO A O 1
ATOM 2365 N N . GLU A 1 305 ? -2.322 0.053 25.715 1.00 86.31 305 GLU A N 1
ATOM 2366 C CA . GLU A 1 305 ? -2.785 -0.289 27.053 1.00 86.31 305 GLU A CA 1
ATOM 2367 C C . GLU A 1 305 ? -1.808 0.273 28.082 1.00 86.31 305 GLU A C 1
ATOM 2369 O O . GLU A 1 305 ? -0.596 0.022 28.050 1.00 86.31 305 GLU A O 1
ATOM 2374 N N . ARG A 1 306 ? -2.336 1.050 29.028 1.00 76.06 306 ARG A N 1
ATOM 2375 C CA . ARG A 1 306 ? -1.561 1.418 30.203 1.00 76.06 306 ARG A CA 1
ATOM 2376 C C . ARG A 1 306 ? -1.392 0.152 31.020 1.00 76.06 306 ARG A C 1
ATOM 2378 O O . ARG A 1 306 ? -2.323 -0.259 31.702 1.00 76.06 306 ARG A O 1
ATOM 2385 N N . ARG A 1 307 ? -0.202 -0.451 30.983 1.00 57.22 307 ARG A N 1
ATOM 2386 C CA . ARG A 1 307 ? 0.162 -1.453 31.988 1.00 57.22 307 ARG A CA 1
ATOM 2387 C C . ARG A 1 307 ? -0.014 -0.790 33.349 1.00 57.22 307 ARG A C 1
ATOM 2389 O O . ARG A 1 307 ? 0.702 0.160 33.664 1.00 57.22 307 ARG A O 1
ATOM 2396 N N . SER A 1 308 ? -0.989 -1.254 34.122 1.00 49.78 308 SER A N 1
ATOM 2397 C CA . SER A 1 308 ? -1.142 -0.899 35.526 1.00 49.78 308 SER A CA 1
ATOM 2398 C C . SER A 1 308 ? 0.158 -1.285 36.224 1.00 49.78 308 SER A C 1
ATOM 2400 O O . SER A 1 308 ? 0.429 -2.464 36.448 1.00 49.78 308 SER A O 1
ATOM 2402 N N . GLY A 1 309 ? 1.024 -0.299 36.459 1.00 46.41 309 GLY A N 1
ATOM 2403 C CA . GLY A 1 309 ? 2.302 -0.516 37.113 1.00 46.41 309 GLY A CA 1
ATOM 2404 C C . GLY A 1 309 ? 2.064 -1.094 38.501 1.00 46.41 309 GLY A C 1
ATOM 2405 O O . GLY A 1 309 ? 1.445 -0.450 39.346 1.00 46.41 309 GLY A O 1
ATOM 2406 N N . LEU A 1 310 ? 2.562 -2.307 38.729 1.00 50.34 310 LEU A N 1
ATOM 2407 C CA . LEU A 1 310 ? 2.809 -2.837 40.061 1.00 50.34 310 LEU A CA 1
ATOM 2408 C C . LEU A 1 310 ? 3.679 -1.825 40.828 1.00 50.34 310 LEU A C 1
ATOM 2410 O O . LEU A 1 310 ? 4.854 -1.658 40.524 1.00 50.34 310 LEU A O 1
ATOM 2414 N N . LEU A 1 311 ? 3.044 -1.140 41.782 1.00 52.50 311 LEU A N 1
ATOM 2415 C CA . LEU A 1 311 ? 3.595 -0.502 42.981 1.00 52.50 311 LEU A CA 1
ATOM 2416 C C . LEU A 1 311 ? 4.939 0.238 42.821 1.00 52.50 311 LEU A C 1
ATOM 2418 O O . LEU A 1 311 ? 6.018 -0.335 42.964 1.00 52.50 311 LEU A O 1
ATOM 2422 N N . HIS A 1 312 ? 4.866 1.568 42.737 1.00 42.06 312 HIS A N 1
ATOM 2423 C CA . HIS A 1 312 ? 5.911 2.418 43.305 1.00 42.06 312 HIS A CA 1
ATOM 2424 C C . HIS A 1 312 ? 5.962 2.176 44.825 1.00 42.06 312 HIS A C 1
ATOM 2426 O O . HIS A 1 312 ? 5.188 2.763 45.577 1.00 42.06 312 HIS A O 1
ATOM 2432 N N . ARG A 1 313 ? 6.858 1.300 45.294 1.00 40.09 313 ARG A N 1
ATOM 2433 C CA . ARG A 1 313 ? 7.329 1.343 46.686 1.00 40.09 313 ARG A CA 1
ATOM 2434 C C . ARG A 1 313 ? 8.257 2.555 46.810 1.00 40.09 313 ARG A C 1
ATOM 2436 O O . ARG A 1 313 ? 9.301 2.548 46.156 1.00 40.09 313 ARG A O 1
ATOM 2443 N N . PRO A 1 314 ? 7.940 3.582 47.615 1.00 52.06 314 PRO A N 1
ATOM 2444 C CA . PRO A 1 314 ? 8.974 4.507 48.038 1.00 52.06 314 PRO A CA 1
ATOM 2445 C C . PRO A 1 314 ? 9.928 3.733 48.955 1.00 52.06 314 PRO A C 1
ATOM 2447 O O . PRO A 1 314 ? 9.496 3.093 49.917 1.00 52.06 314 PRO A O 1
ATOM 2450 N N . PHE A 1 315 ? 11.216 3.751 48.623 1.00 44.78 315 PHE A N 1
ATOM 2451 C CA . PHE A 1 315 ? 12.261 3.377 49.567 1.00 44.78 315 PHE A CA 1
ATOM 2452 C C . PHE A 1 315 ? 12.160 4.330 50.768 1.00 44.78 315 PHE A C 1
ATOM 2454 O O . PHE A 1 315 ? 12.188 5.549 50.591 1.00 44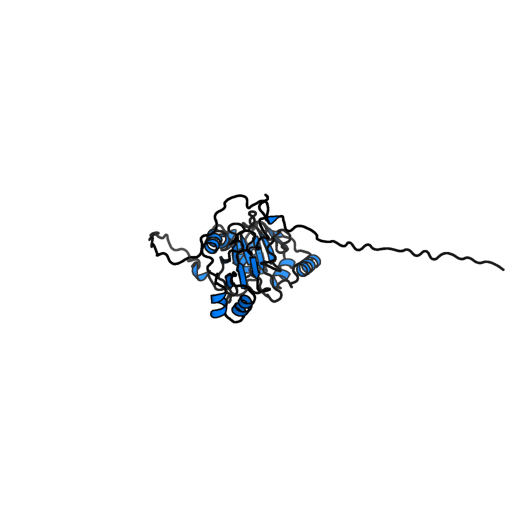.78 315 PHE A O 1
ATOM 2461 N N . ARG A 1 316 ? 11.955 3.759 51.958 1.00 43.00 316 ARG A N 1
ATOM 2462 C CA . ARG A 1 316 ? 12.297 4.389 53.236 1.00 43.00 316 ARG A CA 1
ATOM 2463 C C . ARG A 1 316 ? 13.747 4.068 53.549 1.00 43.00 316 ARG A C 1
ATOM 2465 O O . ARG A 1 316 ? 14.151 2.930 53.218 1.00 43.00 316 ARG A O 1
#

Secondary structure (DSSP, 8-state):
--------------------------TTSTTSSSTTS---PPPP-------------------S--PPPTTGGG--GGGSPPP-HHHHHHHHHHH-TT-EEEPPPPHHHHHHHHHHHTSPPPHHHHHHHHH-SEEEEETTEEEETT--S-----TTT-TTEEEEEE-SSS-EEEEE--TT-SS-PEEEEEETTEEEEEEESSHHHHHHHHHHTTSTTS--HHHHHHHTHHHHHHHH-TTEEEHHHHHHHS-HHHHHHHHHS-TTPEEEE-SSPPTT-EE-TTTTSTT-EEEE-TTSSEEEEEPPP-------PPP-

pLDDT: mean 77.18, std 26.09, range [23.03, 98.44]

Sequence (316 aa):
MRRDRLSSRTAVSTAASSPTWIARTSARAWRSRAWRRERRPPPRPGRSAAFVAISIRASAPARGAASPSLDERRATYCCRAVMDPIAVIERATAESSDLTLLPSPRDDAVEALEAELRVPLPSNLRLLLKRAGGIDGTRLGTIDFTGRSFDVELGHIFPSGLPIADDGSGNHWVLDLTPDAAVAPVFYAAHDPPVVLLQSPDLGHFLKEVVAKTDRSRTSLIDEVRGDRPFRVWRTNPSAVDRATALEQGDDEVRAFAAELDERFTIIDLRRPEIGIGFAWGRYGPATDVRRDGYRLLFAYAQPERRSGLLHRPFR